Protein 8X65 (pdb70)

Solvent-accessible surface area: 8984 Å² total; per-residue (Å²): 138,105,86,62,18,90,72,56,77,78,19,102,37,42,77,46,15,10,10,3,106,16,84,62,28,52,69,16,36,0,15,0,24,127,31,6,85,0,27,8,122,4,58,118,1,16,42,0,21,2,0,0,2,32,111,91,10,15,158,76,56,0,28,7,63,37,76,21,80,37,97,15,30,0,14,0,2,0,12,0,11,0,20,124,67,10,2,16,0,15,0,0,0,4,27,12,109,101,67,1,12,50,47,109,35,126,55,9,46,15,101,2,33,62,6,131,0,18,0,10,75,13,91,106,93,108,5,99,23,63,76,35,114,92,65,8,98,17,9,12,0,0,36,68,123,106,41,60,21,23,52,0,36,0,4,63,0,13,75,14,0,50,86,74,48,1,82,46,18,95,46,56,24,0,0,0,2,0,16,0,94,135,8,41,18,39,4,41,0,48,3,43,64,13,58,103,73,99,170,147,166,194

Nearest PDB structures (foldseek):
  8x65-assembly1_A  TM=1.005E+00  e=7.230E-41  uncultured bacterium
  8x66-assembly1_C  TM=1.002E+00  e=2.992E-36  uncultured bacterium
  8y00-assembly1_A  TM=9.837E-01  e=9.905E-28  Aspergillus terreus NIH2624
  8b8e-assembly5_E  TM=9.892E-01  e=3.397E-27  Blastobotrys mokoenaii
  5hxv-assembly11_K  TM=9.835E-01  e=9.989E-27  Talaromyces pinophilus CF-2612

Sequence (202 aa):
AQQCITSSQTGNHGGYFYSFWTDGGGSVSFCLQNGGRYTSQWSNVGNWVGGKGWQTGGRRVVSYSGTFNTSGNSYLALYGWTTNPLVEYYIVDSWGTWRPPGGEGYMGTVFSDGGWYDVYRTQRVNAPSIEGIRTFYQYWSVRQQKRVGGTITTGNHFDAWASYGMNLGTHNYMVMATEGFQSSGSSDITVSDGGSSSLEHH

InterPro domains:
  IPR001137 Glycoside hydrolase family 11 [PR00911] (108-117)
  IPR001137 Glycoside hydrolase family 11 [PR00911] (118-128)
  IPR001137 Glycoside hydrolase family 11 [PR00911] (146-152)
  IPR001137 Glycoside hydrolase family 11 [PR00911] (166-171)
  IPR001137 Glycoside hydrolase family 11 [PR00911] (171-180)
  IPR001137 Glycoside hydrolase family 11 [PR00911] (194-202)
  IPR001137 Glycoside hydrolase family 11 [PTHR46828] (19-225)
  IPR013319 Glycoside hydrolase family 11/12 [G3DSA:2.60.120.180] (32-230)
  IPR013320 Concanavalin A-like lectin/glucanase domain superfamily [SSF49899] (38-225)
  IPR018208 Glycoside hydrolase family 11, active site 1 [PS00776] (118-128)
  IPR031768 Carbohydrate binding module, xylan-binding domain [PF16841] (244-320)
  IPR033123 Glycosyl hydrolase 11 domain [PF00457] (46-223)
  IPR033123 Glycosyl hydrolase 11 domain [PS51761] (37-225)

Organism: NCBI:txid77133

Secondary structure (DSSP, 8-state):
--EEE-S-EEEEETTEEEEEEE-SSSEEEEEE-STTEEEEEEES-SEEEEEEEESS--S-EEEEEEEEEESSSEEEEEEEEEETTTEEEEEEEEESSS-TTTTTTEEEEEEETTEEEEEEEEEEEEEEETTEEEEEEEEEEEESS--SSEEEEHHHHHHHHHHTT----EEEEEEEEEEEES--EEEEEEEEESTTSPPP--

Radius of gyration: 15.77 Å; Cα contacts (8 Å, |Δi|>4): 571; chains: 1; bounding box: 35×46×41 Å

B-factor: mean 7.14, std 6.07, range [1.95, 39.77]

Foldseek 3Di:
DKDKDFAWDWDAALNWTKTKHAPPAFGKIWIGDHHQKIKMWTDLGAKMKMGTHHQFDDFFWKWKAWDWDWQDFKWWWWWFFFVPPTETETETQATHPAFPPNPAAWQAWFDDQHFIWTKGKDWDALDQDPVGRHIYIYIYTTTPDHDGTGIDRPVRVQVVCVVRVNHGHGTGTIGGMMMDHSITIMIMMGMDGCPVDDDDDD

Structure (mmCIF, N/CA/C/O backbone):
data_8X65
#
_entry.id   8X65
#
_cell.length_a   34.466
_cell.length_b   68.547
_cell.length_c   74.400
_cell.angle_alpha   90.000
_cell.angle_beta   90.000
_cell.angle_gamma   90.000
#
_symmetry.space_group_name_H-M   'P 21 21 21'
#
loop_
_entity.id
_entity.type
_entity.pdbx_description
1 polymer Endo-1,4-beta-xylanase
2 water water
#
loop_
_atom_site.group_PDB
_atom_site.id
_atom_site.type_symbol
_atom_site.label_atom_id
_atom_site.label_alt_id
_atom_site.label_comp_id
_atom_site.label_asym_id
_atom_site.label_entity_id
_atom_site.label_seq_id
_atom_site.pdbx_PDB_ins_code
_atom_site.Cartn_x
_atom_site.Cartn_y
_atom_site.Cartn_z
_atom_site.occupancy
_atom_site.B_iso_or_equiv
_atom_site.auth_seq_id
_atom_site.auth_comp_id
_atom_site.auth_asym_id
_atom_site.auth_atom_id
_atom_site.pdbx_PDB_model_num
ATOM 1 N N . ALA A 1 2 ? 12.915 -9.129 -3.582 1.00 25.39 2 ALA A N 1
ATOM 2 C CA . ALA A 1 2 ? 11.508 -8.754 -3.928 1.00 24.57 2 ALA A CA 1
ATOM 3 C C . ALA A 1 2 ? 10.555 -9.293 -2.842 1.00 21.88 2 ALA A C 1
ATOM 4 O O . ALA A 1 2 ? 10.983 -9.826 -1.779 1.00 19.99 2 ALA A O 1
ATOM 6 N N . GLN A 1 3 ? 9.255 -9.113 -3.098 1.00 21.16 3 GLN A N 1
ATOM 7 C CA . GLN A 1 3 ? 8.243 -9.438 -2.124 1.00 17.70 3 GLN A CA 1
ATOM 8 C C . GLN A 1 3 ? 8.142 -10.961 -1.975 1.00 15.36 3 GLN A C 1
ATOM 9 O O . GLN A 1 3 ? 8.561 -11.738 -2.856 1.00 14.23 3 GLN A O 1
ATOM 15 N N . GLN A 1 4 ? 7.589 -11.378 -0.838 1.00 11.63 4 GLN A N 1
ATOM 16 C CA . GLN A 1 4 ? 7.169 -12.740 -0.638 1.00 10.53 4 GLN A CA 1
ATOM 17 C C . GLN A 1 4 ? 5.701 -12.694 -0.212 1.00 9.83 4 GLN A C 1
ATOM 18 O O . GLN A 1 4 ? 5.427 -12.217 0.882 1.00 8.13 4 GLN A O 1
ATOM 24 N N . CYS A 1 5 ? 4.800 -13.226 -1.059 1.00 8.47 5 CYS A N 1
ATOM 25 C CA . CYS A 1 5 ? 3.354 -13.141 -0.815 1.00 8.58 5 CYS A CA 1
ATOM 26 C C . CYS A 1 5 ? 2.839 -14.492 -0.329 1.00 8.14 5 CYS A C 1
ATOM 27 O O . CYS A 1 5 ? 2.946 -15.498 -1.064 1.00 7.81 5 CYS A O 1
ATOM 30 N N . ILE A 1 6 ? 2.274 -14.503 0.883 1.00 7.61 6 ILE A N 1
ATOM 31 C CA . ILE A 1 6 ? 1.743 -15.728 1.457 1.00 8.05 6 ILE A CA 1
ATOM 32 C C . ILE A 1 6 ? 0.222 -15.627 1.636 1.00 7.75 6 ILE A C 1
ATOM 33 O O . ILE A 1 6 ? -0.367 -14.534 1.718 1.00 6.48 6 ILE A O 1
ATOM 38 N N . THR A 1 7 ? -0.411 -16.802 1.664 1.00 7.92 7 THR A N 1
ATOM 39 C CA . THR A 1 7 ? -1.862 -16.892 1.820 1.00 8.16 7 THR A CA 1
ATOM 40 C C . THR A 1 7 ? -2.270 -17.891 2.904 1.00 8.07 7 THR A C 1
ATOM 41 O O . THR A 1 7 ? -3.446 -18.039 3.160 1.00 8.40 7 THR A O 1
ATOM 45 N N . SER A 1 8 ? -1.297 -18.534 3.546 1.00 8.61 8 SER A N 1
ATOM 46 C CA . SER A 1 8 ? -1.572 -19.493 4.584 1.00 8.31 8 SER A CA 1
ATOM 47 C C . SER A 1 8 ? -0.877 -19.074 5.883 1.00 7.29 8 SER A C 1
ATOM 48 O O . SER A 1 8 ? 0.240 -18.521 5.881 1.00 6.89 8 SER A O 1
ATOM 51 N N . SER A 1 9 ? -1.571 -19.347 6.989 1.00 6.53 9 SER A N 1
ATOM 52 C CA . SER A 1 9 ? -1.128 -18.921 8.324 1.00 6.01 9 SER A CA 1
ATOM 53 C C . SER A 1 9 ? 0.298 -19.402 8.596 1.00 6.13 9 SER A C 1
ATOM 54 O O . SER A 1 9 ? 0.601 -20.584 8.370 1.00 5.79 9 SER A O 1
ATOM 57 N N . GLN A 1 10 ? 1.161 -18.513 9.087 1.00 6.05 10 GLN A N 1
ATOM 58 C CA . GLN A 1 10 ? 2.484 -18.881 9.552 1.00 6.56 10 GLN A CA 1
ATOM 59 C C . GLN A 1 10 ? 3.125 -17.686 10.261 1.00 5.74 10 GLN A C 1
ATOM 60 O O . GLN A 1 10 ? 2.650 -16.571 10.129 1.00 4.94 10 GLN A O 1
ATOM 66 N N . THR A 1 11 ? 4.237 -17.950 10.955 1.00 4.95 11 THR A N 1
ATOM 67 C CA . THR A 1 11 ? 5.103 -16.926 11.509 1.00 4.75 11 THR A CA 1
ATOM 68 C C . THR A 1 11 ? 6.466 -17.031 10.824 1.00 4.81 11 THR A C 1
ATOM 69 O O . THR A 1 11 ? 6.785 -18.027 10.148 1.00 4.82 11 THR A O 1
ATOM 73 N N . GLY A 1 12 ? 7.275 -16.002 11.018 1.00 4.60 12 GLY A N 1
ATOM 74 C CA . GLY A 1 12 ? 8.635 -16.070 10.526 1.00 4.82 12 GLY A CA 1
ATOM 75 C C . GLY A 1 12 ? 9.390 -14.812 10.845 1.00 4.92 12 GLY A C 1
ATOM 76 O O . GLY A 1 12 ? 8.957 -13.987 11.623 1.00 4.56 12 GLY A O 1
ATOM 77 N N . ASN A 1 13 ? 10.552 -14.685 10.207 1.00 5.13 13 ASN A N 1
ATOM 78 C CA . ASN A 1 13 ? 11.323 -13.487 10.261 1.00 5.15 13 ASN A CA 1
ATOM 79 C C . ASN A 1 13 ? 11.668 -13.084 8.829 1.00 4.77 13 ASN A C 1
ATOM 80 O O . ASN A 1 13 ? 12.124 -13.907 8.047 1.00 4.62 13 ASN A O 1
ATOM 85 N N . HIS A 1 14 ? 11.414 -11.818 8.501 1.00 4.58 14 HIS A N 1
ATOM 86 C CA . HIS A 1 14 ? 11.594 -11.314 7.163 1.00 4.49 14 HIS A CA 1
ATOM 87 C C . HIS A 1 14 ? 11.986 -9.848 7.243 1.00 4.50 14 HIS A C 1
ATOM 88 O O . HIS A 1 14 ? 11.386 -9.075 7.980 1.00 4.46 14 HIS A O 1
ATOM 95 N N . GLY A 1 15 ? 13.041 -9.491 6.514 1.00 4.60 15 GLY A N 1
ATOM 96 C CA . GLY A 1 15 ? 13.556 -8.113 6.538 1.00 4.64 15 GLY A CA 1
ATOM 97 C C . GLY A 1 15 ? 14.120 -7.727 7.892 1.00 4.89 15 GLY A C 1
ATOM 98 O O . GLY A 1 15 ? 14.323 -6.532 8.192 1.00 5.36 15 GLY A O 1
ATOM 99 N N . GLY A 1 16 ? 14.415 -8.728 8.733 1.00 4.76 16 GLY A N 1
ATOM 100 C CA . GLY A 1 16 ? 14.917 -8.501 10.056 1.00 4.94 16 GLY A CA 1
ATOM 101 C C . GLY A 1 16 ? 13.852 -8.442 11.131 1.00 5.04 16 GLY A C 1
ATOM 102 O O . GLY A 1 16 ? 14.203 -8.387 12.307 1.00 5.04 16 GLY A O 1
ATOM 103 N N . TYR A 1 17 ? 12.563 -8.485 10.741 1.00 5.00 17 TYR A N 1
ATOM 104 C CA . TYR A 1 17 ? 11.455 -8.392 11.681 1.00 5.29 17 TYR A CA 1
ATOM 105 C C . TYR A 1 17 ? 10.703 -9.719 11.778 1.00 4.71 17 TYR A C 1
ATOM 106 O O . TYR A 1 17 ? 10.424 -10.324 10.764 1.00 4.76 17 TYR A O 1
ATOM 115 N N . PHE A 1 18 ? 10.254 -10.048 12.984 1.00 4.30 18 PHE A N 1
ATOM 116 C CA . PHE A 1 18 ? 9.264 -11.091 13.210 1.00 4.03 18 PHE A CA 1
ATOM 117 C C . PHE A 1 18 ? 7.976 -10.729 12.471 1.00 3.98 18 PHE A C 1
ATOM 118 O O . PHE A 1 18 ? 7.620 -9.517 12.376 1.00 3.82 18 PHE A O 1
ATOM 126 N N . TYR A 1 19 ? 7.290 -11.745 11.935 1.00 3.81 19 TYR A N 1
ATOM 127 C CA . TYR A 1 19 ? 5.906 -11.556 11.505 1.00 3.80 19 TYR A CA 1
ATOM 128 C C . TYR A 1 19 ? 5.025 -12.729 11.929 1.00 3.71 19 TYR A C 1
ATOM 129 O O . TYR A 1 19 ? 5.481 -13.846 12.137 1.00 3.57 19 TYR A O 1
ATOM 138 N N . SER A 1 20 ? 3.734 -12.419 12.079 1.00 3.76 20 SER A N 1
ATOM 139 C CA . SER A 1 20 ? 2.693 -13.415 12.262 1.00 3.79 20 SER A CA 1
ATOM 140 C C . SER A 1 20 ? 1.558 -13.104 11.290 1.00 3.76 20 SER A C 1
ATOM 141 O O . SER A 1 20 ? 1.194 -11.934 11.120 1.00 3.66 20 SER A O 1
ATOM 144 N N . PHE A 1 21 ? 1.027 -14.152 10.648 1.00 3.65 21 PHE A N 1
ATOM 145 C CA . PHE A 1 21 ? -0.088 -14.033 9.746 1.00 3.57 21 PHE A CA 1
ATOM 146 C C . PHE A 1 21 ? -1.034 -15.214 9.993 1.00 3.46 21 PHE A C 1
ATOM 147 O O . PHE A 1 21 ? -0.584 -16.374 10.170 1.00 3.32 21 PHE A O 1
ATOM 155 N N . TRP A 1 22 ? -2.326 -14.894 10.080 1.00 3.53 22 TRP A N 1
ATOM 156 C CA . TRP A 1 22 ? -3.330 -15.931 10.226 1.00 3.64 22 TRP A CA 1
ATOM 157 C C . TRP A 1 22 ? -4.553 -15.568 9.383 1.00 3.73 22 TRP A C 1
ATOM 158 O O . TRP A 1 22 ? -4.932 -14.395 9.324 1.00 3.62 22 TRP A O 1
ATOM 169 N N . THR A 1 23 ? -5.171 -16.576 8.745 1.00 4.12 23 THR A N 1
ATOM 170 C CA . THR A 1 23 ? -6.496 -16.399 8.188 1.00 4.44 23 THR A CA 1
ATOM 171 C C . THR A 1 23 ? -7.282 -17.706 8.368 1.00 4.71 23 THR A C 1
ATOM 172 O O . THR A 1 23 ? -6.692 -18.793 8.415 1.00 4.93 23 THR A O 1
ATOM 176 N N . ASP A 1 24 ? -8.612 -17.587 8.373 1.00 5.27 24 ASP A N 1
ATOM 177 C CA . ASP A 1 24 ? -9.503 -18.757 8.531 1.00 5.64 24 ASP A CA 1
ATOM 178 C C . ASP A 1 24 ? -9.744 -19.450 7.183 1.00 6.18 24 ASP A C 1
ATOM 179 O O . ASP A 1 24 ? -10.389 -20.513 7.128 1.00 6.94 24 ASP A O 1
ATOM 184 N N . GLY A 1 25 ? -9.279 -18.846 6.094 1.00 6.06 25 GLY A N 1
ATOM 185 C CA . GLY A 1 25 ? -9.416 -19.409 4.759 1.00 6.30 25 GLY A CA 1
ATOM 186 C C . GLY A 1 25 ? -10.710 -19.039 4.051 1.00 6.36 25 GLY A C 1
ATOM 187 O O . GLY A 1 25 ? -10.903 -19.473 2.931 1.00 7.00 25 GLY A O 1
ATOM 188 N N . GLY A 1 26 ? -11.558 -18.181 4.640 1.00 6.24 26 GLY A N 1
ATOM 189 C CA . GLY A 1 26 ? -12.745 -17.655 3.941 1.00 6.19 26 GLY A CA 1
ATOM 190 C C . GLY A 1 26 ? -12.405 -16.474 3.050 1.00 6.07 26 GLY A C 1
ATOM 191 O O . GLY A 1 26 ? -11.612 -15.593 3.420 1.00 6.15 26 GLY A O 1
ATOM 192 N N . GLY A 1 27 ? -12.953 -16.457 1.831 1.00 5.83 27 GLY A N 1
ATOM 193 C CA . GLY A 1 27 ? -12.701 -15.353 0.928 1.00 6.03 27 GLY A CA 1
ATOM 194 C C . GLY A 1 27 ? -11.252 -15.319 0.467 1.00 6.44 27 GLY A C 1
ATOM 195 O O . GLY A 1 27 ? -10.606 -16.313 0.318 1.00 6.55 27 GLY A O 1
ATOM 196 N N . SER A 1 28 ? -10.703 -14.129 0.269 1.00 6.55 28 SER A N 1
ATOM 197 C CA . SER A 1 28 ? -9.329 -14.000 -0.234 1.00 6.83 28 SER A CA 1
ATOM 198 C C . SER A 1 28 ? -8.543 -13.002 0.615 1.00 6.48 28 SER A C 1
ATOM 199 O O . SER A 1 28 ? -9.069 -11.946 0.966 1.00 6.05 28 SER A O 1
ATOM 202 N N . VAL A 1 29 ? -7.270 -13.336 0.833 1.00 6.54 29 VAL A N 1
ATOM 203 C CA . VAL A 1 29 ? -6.307 -12.445 1.469 1.00 6.24 29 VAL A CA 1
ATOM 204 C C . VAL A 1 29 ? -4.896 -12.846 1.042 1.00 6.45 29 VAL A C 1
ATOM 205 O O . VAL A 1 29 ? -4.550 -14.050 0.993 1.00 6.46 29 VAL A O 1
ATOM 209 N N . SER A 1 30 ? -4.098 -11.818 0.752 1.00 6.74 30 SER A N 1
ATOM 210 C CA . SER A 1 30 ? -2.696 -11.930 0.417 1.00 7.35 30 SER A CA 1
ATOM 211 C C . SER A 1 30 ? -1.910 -11.014 1.362 1.00 6.63 30 SER A C 1
ATOM 212 O O . SER A 1 30 ? -2.232 -9.834 1.494 1.00 6.03 30 SER A O 1
ATOM 215 N N . PHE A 1 31 ? -0.875 -11.571 1.997 1.00 5.74 31 PHE A N 1
ATOM 216 C CA . PHE A 1 31 ? 0.014 -10.900 2.942 1.00 5.67 31 PHE A CA 1
ATOM 217 C C . PHE A 1 31 ? 1.424 -10.912 2.343 1.00 5.52 31 PHE A C 1
ATOM 218 O O . PHE A 1 31 ? 2.041 -11.986 2.198 1.00 5.15 31 PHE A O 1
ATOM 226 N N . CYS A 1 32 ? 1.888 -9.742 1.898 1.00 5.72 32 CYS A N 1
ATOM 227 C CA . CYS A 1 32 ? 3.113 -9.653 1.150 1.00 6.16 32 CYS A CA 1
ATOM 228 C C . CYS A 1 32 ? 4.202 -9.015 2.009 1.00 5.70 32 CYS A C 1
ATOM 229 O O . CYS A 1 32 ? 4.143 -7.812 2.364 1.00 5.17 32 CYS A O 1
ATOM 232 N N . LEU A 1 33 ? 5.221 -9.826 2.300 1.00 5.42 33 LEU A N 1
ATOM 233 C CA . LEU A 1 33 ? 6.410 -9.400 3.051 1.00 5.57 33 LEU A CA 1
ATOM 234 C C . LEU A 1 33 ? 7.303 -8.564 2.128 1.00 5.61 33 LEU A C 1
ATOM 235 O O . LEU A 1 33 ? 7.653 -8.998 1.018 1.00 5.51 33 LEU A O 1
ATOM 240 N N . GLN A 1 34 ? 7.652 -7.359 2.583 1.00 5.77 34 GLN A N 1
ATOM 241 C CA . GLN A 1 34 ? 8.462 -6.407 1.825 1.00 6.17 34 GLN A CA 1
ATOM 242 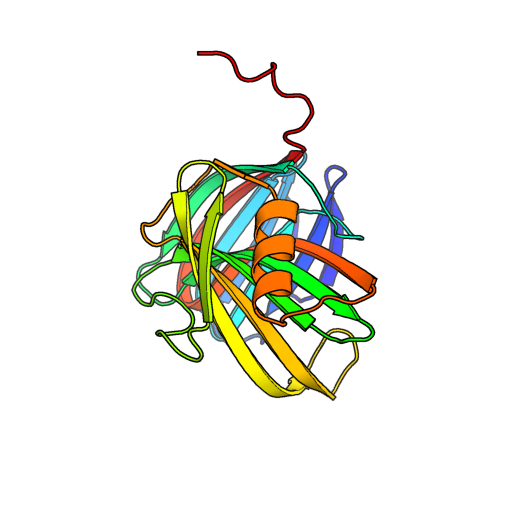C C . GLN A 1 34 ? 9.745 -6.122 2.621 1.00 6.10 34 GLN A C 1
ATOM 243 O O . GLN A 1 34 ? 9.923 -6.599 3.726 1.00 5.49 34 GLN A O 1
ATOM 249 N N . ASN A 1 35 ? 10.646 -5.319 2.048 1.00 6.33 35 ASN A N 1
ATOM 250 C CA . ASN A 1 35 ? 11.931 -5.066 2.691 1.00 6.60 35 ASN A CA 1
ATOM 251 C C . ASN A 1 35 ? 11.746 -4.518 4.107 1.00 5.80 35 ASN A C 1
ATOM 252 O O . ASN A 1 35 ? 10.822 -3.733 4.371 1.00 5.41 35 ASN A O 1
ATOM 257 N N . GLY A 1 36 ? 12.688 -4.853 4.991 1.00 5.20 36 GLY A N 1
ATOM 258 C CA . GLY A 1 36 ? 12.757 -4.239 6.298 1.00 4.93 36 GLY A CA 1
ATOM 259 C C . GLY A 1 36 ? 11.497 -4.514 7.113 1.00 4.49 36 GLY A C 1
ATOM 260 O O . GLY A 1 36 ? 11.062 -5.666 7.246 1.00 4.21 36 GLY A O 1
ATOM 261 N N . GLY A 1 37 ? 10.952 -3.451 7.717 1.00 4.30 37 GLY A N 1
ATOM 262 C CA . GLY A 1 37 ? 9.777 -3.571 8.565 1.00 4.20 37 GLY A CA 1
ATOM 263 C C . GLY A 1 37 ? 8.449 -3.500 7.816 1.00 4.07 37 GLY A C 1
ATOM 264 O O . GLY A 1 37 ? 7.400 -3.365 8.470 1.00 4.09 37 GLY A O 1
ATOM 265 N N . ARG A 1 38 ? 8.453 -3.629 6.482 1.00 4.01 38 ARG A N 1
ATOM 266 C CA . ARG A 1 38 ? 7.267 -3.379 5.673 1.00 3.92 38 ARG A CA 1
ATOM 267 C C . ARG A 1 38 ? 6.544 -4.685 5.311 1.00 3.54 38 ARG A C 1
ATOM 268 O O . ARG A 1 38 ? 7.160 -5.691 5.014 1.00 3.39 38 ARG A O 1
ATOM 276 N N . TYR A 1 39 ? 5.211 -4.617 5.304 1.00 3.29 39 TYR A N 1
ATOM 277 C CA . TYR A 1 39 ? 4.385 -5.610 4.651 1.00 3.24 39 TYR A CA 1
ATOM 278 C C . TYR A 1 39 ? 3.249 -4.855 3.952 1.00 3.29 39 TYR A C 1
ATOM 279 O O . TYR A 1 39 ? 2.897 -3.731 4.347 1.00 3.10 39 TYR A O 1
ATOM 288 N N . THR A 1 40 ? 2.658 -5.494 2.949 1.00 3.40 40 THR A N 1
ATOM 289 C CA . THR A 1 40 ? 1.4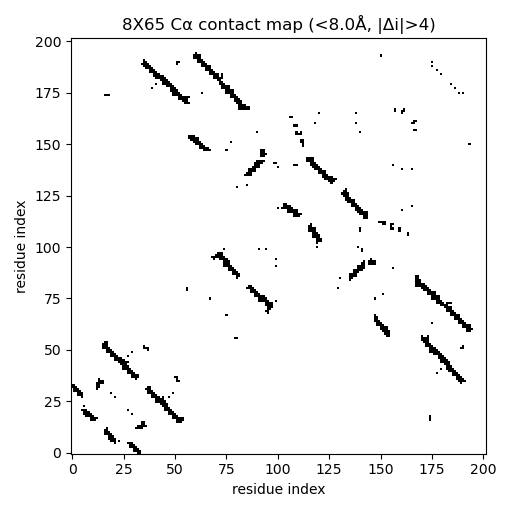20 -5.019 2.342 1.00 3.57 40 THR A CA 1
ATOM 290 C C . THR A 1 40 ? 0.379 -6.139 2.428 1.00 3.69 40 THR A C 1
ATOM 291 O O . THR A 1 40 ? 0.715 -7.317 2.622 1.00 3.60 40 THR A O 1
ATOM 295 N N . SER A 1 41 ? -0.887 -5.769 2.274 1.00 3.76 41 SER A N 1
ATOM 296 C CA . SER A 1 41 ? -1.925 -6.760 2.316 1.00 4.01 41 SER A CA 1
ATOM 297 C C . SER A 1 41 ? -3.086 -6.303 1.438 1.00 4.31 41 SER A C 1
ATOM 298 O O . SER A 1 41 ? -3.284 -5.103 1.177 1.00 3.97 41 SER A O 1
ATOM 301 N N . GLN A 1 42 ? -3.829 -7.303 0.978 1.00 4.80 42 GLN A N 1
ATOM 302 C CA . GLN A 1 42 ? -5.046 -7.098 0.244 1.00 5.63 42 GLN A CA 1
ATOM 303 C C . GLN A 1 42 ? -6.027 -8.164 0.712 1.00 4.85 42 GLN A C 1
ATOM 304 O O . GLN A 1 42 ? -5.650 -9.321 0.839 1.00 4.94 42 GLN A O 1
ATOM 310 N N . TRP A 1 43 ? -7.286 -7.789 0.910 1.00 4.32 43 TRP A N 1
ATOM 311 C CA . TRP A 1 43 ? -8.271 -8.799 1.257 1.00 4.07 43 TRP A CA 1
ATOM 312 C C . TRP A 1 43 ? -9.598 -8.463 0.584 1.00 4.08 43 TRP A C 1
ATOM 313 O O . TRP A 1 43 ? -9.927 -7.308 0.386 1.00 3.97 43 TRP A O 1
ATOM 324 N N . SER A 1 44 ? -10.347 -9.513 0.222 1.00 4.16 44 SER A N 1
ATOM 325 C CA . SER A 1 44 ? -11.575 -9.369 -0.527 1.00 4.46 44 SER A CA 1
ATOM 326 C C . SER A 1 44 ? -12.606 -10.356 0.023 1.00 4.70 44 SER A C 1
ATOM 327 O O . SER A 1 44 ? -12.413 -11.570 -0.073 1.00 4.32 44 SER A O 1
ATOM 330 N N . ASN A 1 45 ? -13.700 -9.830 0.592 1.00 5.35 45 ASN A N 1
ATOM 331 C CA . ASN A 1 45 ? -14.763 -10.698 1.144 1.00 6.26 45 ASN A CA 1
ATOM 332 C C . ASN A 1 45 ? -14.152 -11.740 2.076 1.00 5.36 45 ASN A C 1
ATOM 333 O O . ASN A 1 45 ? -14.581 -12.926 2.075 1.00 5.30 45 ASN A O 1
ATOM 338 N N . VAL A 1 46 ? -13.183 -11.321 2.896 1.00 4.81 46 VAL A N 1
ATOM 339 C CA . VAL A 1 46 ? -12.451 -12.251 3.737 1.00 4.52 46 VAL A CA 1
ATOM 340 C C . VAL A 1 46 ? -13.377 -12.777 4.847 1.00 4.44 46 VAL A C 1
ATOM 341 O O . VAL A 1 46 ? -14.312 -12.106 5.251 1.00 4.52 46 VAL A O 1
ATOM 345 N N . GLY A 1 47 ? -13.142 -14.003 5.307 1.00 4.16 47 GLY A N 1
ATOM 346 C CA . GLY A 1 47 ? -13.764 -14.462 6.530 1.00 4.14 47 GLY A CA 1
ATOM 347 C C . GLY A 1 47 ? -13.160 -13.690 7.685 1.00 4.13 47 GLY A C 1
ATOM 348 O O . GLY A 1 47 ? -13.738 -12.756 8.179 1.00 4.23 47 GLY A O 1
ATOM 349 N N . ASN A 1 48 ? -11.919 -14.019 8.043 1.00 3.86 48 ASN A N 1
ATOM 350 C CA . ASN A 1 48 ? -11.220 -13.302 9.114 1.00 3.67 48 ASN A CA 1
ATOM 351 C C . ASN A 1 48 ? -9.718 -13.514 8.902 1.00 3.24 48 ASN A C 1
ATOM 352 O O . ASN A 1 48 ? -9.292 -14.587 8.521 1.00 3.30 48 ASN A O 1
ATOM 357 N N . TRP A 1 49 ? -8.932 -12.488 9.188 1.00 2.89 49 TRP A N 1
ATOM 358 C CA . TRP A 1 49 ? -7.488 -12.572 9.133 1.00 2.62 49 TRP A CA 1
ATOM 359 C C . TRP A 1 49 ? -6.897 -11.495 10.030 1.00 2.46 49 TRP A C 1
ATOM 360 O O . TRP A 1 49 ? -7.514 -10.463 10.273 1.00 2.36 49 TRP A O 1
ATOM 371 N N . VAL A 1 50 ? -5.674 -11.751 10.487 1.00 2.33 50 VAL A N 1
ATOM 372 C CA . VAL A 1 50 ? -4.905 -10.753 11.217 1.00 2.28 50 VAL A CA 1
ATOM 373 C C . VAL A 1 50 ? -3.431 -11.044 10.931 1.00 2.22 50 VAL A C 1
ATOM 374 O O . VAL A 1 50 ? -3.010 -12.187 10.893 1.00 2.19 50 VAL A O 1
ATOM 378 N N . GLY A 1 51 ? -2.634 -9.997 10.771 1.00 2.15 51 GLY A N 1
ATOM 379 C CA . GLY A 1 51 ? -1.218 -10.242 10.595 1.00 2.14 51 GLY A CA 1
ATOM 380 C C . GLY A 1 51 ? -0.428 -8.948 10.541 1.00 2.14 51 GLY A C 1
ATOM 381 O O . GLY A 1 51 ? -0.960 -7.907 10.193 1.00 2.12 51 GLY A O 1
ATOM 382 N N . GLY A 1 52 ? 0.873 -9.054 10.816 1.00 2.12 52 GLY A N 1
ATOM 383 C CA . GLY A 1 52 ? 1.755 -7.924 10.686 1.00 2.16 52 GLY A CA 1
ATOM 384 C C . GLY A 1 52 ? 3.184 -8.261 11.046 1.00 2.24 52 GLY A C 1
ATOM 385 O O . GLY A 1 52 ? 3.479 -9.380 11.412 1.00 2.24 52 GLY A O 1
ATOM 386 N N . LYS A 1 53 ? 4.052 -7.250 10.946 1.00 2.31 53 LYS A N 1
ATOM 387 C CA . LYS A 1 53 ? 5.446 -7.340 11.364 1.00 2.45 53 LYS A CA 1
ATOM 388 C C . LYS A 1 53 ? 5.617 -6.695 12.739 1.00 2.59 53 LYS A C 1
ATOM 389 O O . LYS A 1 53 ? 4.873 -5.779 13.120 1.00 2.62 53 LYS A O 1
ATOM 395 N N . GLY A 1 54 ? 6.625 -7.170 13.474 1.00 2.81 54 GLY A N 1
ATOM 396 C CA . GLY A 1 54 ? 6.892 -6.667 14.789 1.00 3.06 54 GLY A CA 1
ATOM 397 C C . GLY A 1 54 ? 7.985 -7.454 15.486 1.00 3.42 54 GLY A C 1
ATOM 398 O O . GLY A 1 54 ? 9.060 -7.662 14.936 1.00 3.39 54 GLY A O 1
ATOM 399 N N . TRP A 1 55 ? 7.648 -7.925 16.691 1.00 3.96 55 TRP A N 1
ATOM 400 C CA . TRP A 1 55 ? 8.555 -8.529 17.645 1.00 4.40 55 TRP A CA 1
ATOM 401 C C . TRP A 1 55 ? 8.049 -9.896 18.103 1.00 5.25 55 TRP A C 1
ATOM 402 O O . TRP A 1 55 ? 6.878 -10.068 18.502 1.00 5.30 55 TRP A O 1
ATOM 413 N N . GLN A 1 56 ? 8.971 -10.865 18.104 1.00 6.40 56 GLN A N 1
ATOM 414 C CA . GLN A 1 56 ? 8.686 -12.187 18.600 1.00 7.83 56 GLN A CA 1
ATOM 415 C C . GLN A 1 56 ? 8.374 -12.140 20.100 1.00 7.14 56 GLN A C 1
ATOM 416 O O . GLN A 1 56 ? 7.589 -12.937 20.589 1.00 6.89 56 GLN A O 1
ATOM 422 N N . THR A 1 57 ? 9.041 -11.240 20.815 1.00 6.67 57 THR A N 1
ATOM 423 C CA . THR A 1 57 ? 8.762 -10.979 22.225 1.00 6.62 57 THR A CA 1
ATOM 424 C C . THR A 1 57 ? 8.370 -9.519 22.388 1.00 6.16 57 THR A C 1
ATOM 425 O O . THR A 1 57 ? 9.201 -8.617 22.248 1.00 6.07 57 THR A O 1
ATOM 429 N N . GLY A 1 58 ? 7.108 -9.306 22.738 1.00 5.91 58 GLY A N 1
ATOM 430 C CA . GLY A 1 58 ? 6.597 -7.977 23.006 1.00 5.88 58 GLY A CA 1
ATOM 431 C C . GLY A 1 58 ? 7.092 -7.410 24.332 1.00 5.81 58 GLY A C 1
ATOM 432 O O . GLY A 1 58 ? 7.900 -8.020 25.081 1.00 5.78 58 GLY A O 1
ATOM 433 N N . GLY A 1 59 ? 6.593 -6.217 24.650 1.00 6.06 59 GLY A N 1
ATOM 434 C CA . GLY A 1 59 ? 6.968 -5.548 25.892 1.00 6.04 59 GLY A CA 1
ATOM 435 C C . GLY A 1 59 ? 6.757 -4.062 25.792 1.00 6.09 59 GLY A C 1
ATOM 436 O O . GLY A 1 59 ? 6.090 -3.601 24.881 1.00 5.90 59 GLY A O 1
ATOM 437 N N . ARG A 1 60 ? 7.347 -3.334 26.742 1.00 6.20 60 ARG A N 1
ATOM 438 C CA . ARG A 1 60 ? 7.339 -1.881 26.742 1.00 6.53 60 ARG A CA 1
ATOM 439 C C . ARG A 1 60 ? 8.277 -1.403 25.629 1.00 6.66 60 ARG A C 1
ATOM 440 O O . ARG A 1 60 ? 9.501 -1.692 25.669 1.00 7.57 60 ARG A O 1
ATOM 448 N N . ARG A 1 61 ? 7.718 -0.680 24.657 1.00 6.28 61 ARG A N 1
ATOM 449 C CA . ARG A 1 61 ? 8.446 -0.249 23.477 1.00 6.14 61 ARG A CA 1
ATOM 450 C C . ARG A 1 61 ? 7.789 1.024 22.931 1.00 5.86 61 ARG A C 1
ATOM 451 O O . ARG A 1 61 ? 6.560 1.173 22.990 1.00 5.50 61 ARG A O 1
ATOM 459 N N . VAL A 1 62 ? 8.610 1.908 22.345 1.00 5.72 62 VAL A N 1
ATOM 460 C CA . VAL A 1 62 ? 8.088 2.949 21.477 1.00 5.65 62 VAL A CA 1
ATOM 461 C C . VAL A 1 62 ? 8.013 2.374 20.066 1.00 5.03 62 VAL A C 1
ATOM 462 O O . VAL A 1 62 ? 9.008 2.367 19.333 1.00 5.30 62 VAL A O 1
ATOM 466 N N . VAL A 1 63 ? 6.841 1.840 19.723 1.00 4.38 63 VAL A N 1
ATOM 467 C CA . VAL A 1 63 ? 6.594 1.370 18.383 1.00 4.02 63 VAL A CA 1
ATOM 468 C C . VAL A 1 63 ? 6.369 2.591 17.487 1.00 3.77 63 VAL A C 1
ATOM 469 O O . VAL A 1 63 ? 5.711 3.528 17.856 1.00 3.61 63 VAL A O 1
ATOM 473 N N . SER A 1 64 ? 6.969 2.559 16.300 1.00 3.72 64 SER A N 1
ATOM 474 C CA . SER A 1 64 ? 6.732 3.561 15.280 1.00 3.80 64 SER A CA 1
ATOM 475 C C . SER A 1 64 ? 6.273 2.859 14.000 1.00 3.86 64 SER A C 1
ATOM 476 O O . SER A 1 64 ? 6.822 1.832 13.619 1.00 3.96 64 SER A O 1
ATOM 479 N N . TYR A 1 65 ? 5.221 3.381 13.368 1.00 3.82 65 TYR A N 1
ATOM 480 C CA . TYR A 1 65 ? 4.765 2.810 12.118 1.00 3.73 65 TYR A CA 1
ATOM 481 C C . TYR A 1 65 ? 4.271 3.914 11.179 1.00 3.89 65 TYR A C 1
ATOM 482 O O . TYR A 1 65 ? 3.919 5.025 11.578 1.00 3.89 65 TYR A O 1
ATOM 491 N N . SER A 1 66 ? 4.296 3.602 9.883 1.00 4.10 66 SER A N 1
ATOM 492 C CA . SER A 1 66 ? 3.834 4.507 8.862 1.00 4.32 66 SER A CA 1
ATOM 493 C C . SER A 1 66 ? 3.162 3.687 7.766 1.00 4.25 66 SER A C 1
ATOM 494 O O . SER A 1 66 ? 3.421 2.461 7.633 1.00 4.43 66 SER A O 1
ATOM 497 N N . GLY A 1 67 ? 2.368 4.354 6.935 1.00 3.93 67 GLY A N 1
ATOM 498 C CA . GLY A 1 67 ? 1.845 3.725 5.747 1.00 3.83 67 GLY A CA 1
ATOM 499 C C . GLY A 1 67 ? 0.396 4.077 5.502 1.00 3.67 67 GLY A C 1
ATOM 500 O O . GLY A 1 67 ? -0.050 5.191 5.871 1.00 3.59 67 GLY A O 1
ATOM 501 N N . THR A 1 68 ? -0.341 3.132 4.914 1.00 3.47 68 THR A N 1
ATOM 502 C CA . THR A 1 68 ? -1.719 3.346 4.531 1.00 3.52 68 THR A CA 1
ATOM 503 C C . THR A 1 68 ? -2.566 2.155 4.958 1.00 3.47 68 THR A C 1
ATOM 504 O O . THR A 1 68 ? -2.086 1.051 5.121 1.00 3.43 68 THR A O 1
ATOM 508 N N . PHE A 1 69 ? -3.858 2.426 5.124 1.00 3.51 69 PHE A N 1
ATOM 509 C CA . PHE A 1 69 ? -4.825 1.436 5.572 1.00 3.51 69 PHE A CA 1
ATOM 510 C C . PHE A 1 69 ? -6.181 1.850 5.013 1.00 3.69 69 PHE A C 1
ATOM 511 O O . PHE A 1 69 ? -6.597 2.994 5.196 1.00 3.41 69 PHE A O 1
ATOM 519 N N . ASN A 1 70 ? -6.819 0.924 4.291 1.00 3.93 70 ASN A N 1
ATOM 520 C CA . ASN A 1 70 ? -8.047 1.201 3.558 1.00 4.31 70 ASN A CA 1
ATOM 521 C C . ASN A 1 70 ? -9.033 0.041 3.720 1.00 4.04 70 ASN A C 1
ATOM 522 O O . ASN A 1 70 ? -8.663 -1.098 3.619 1.00 3.69 70 ASN A O 1
ATOM 527 N N . THR A 1 71 ? -10.312 0.381 3.896 1.00 3.89 71 THR A N 1
ATOM 528 C CA . THR A 1 71 ? -11.340 -0.604 3.896 1.00 3.92 71 THR A CA 1
ATOM 529 C C . THR A 1 71 ? -12.677 0.079 3.610 1.00 3.94 71 THR A C 1
ATOM 530 O O . THR A 1 71 ? -12.846 1.269 3.918 1.00 3.97 71 THR A O 1
ATOM 534 N N . SER A 1 72 ? -13.598 -0.684 3.016 1.00 4.09 72 SER A N 1
ATOM 535 C CA . SER A 1 72 ? -15.004 -0.289 2.880 1.00 4.23 72 SER A CA 1
ATOM 536 C C . SER A 1 72 ? -15.902 -0.934 3.935 1.00 4.34 72 SER A C 1
ATOM 537 O O . SER A 1 72 ? -17.125 -0.719 3.915 1.00 4.55 72 SER A O 1
ATOM 540 N N . GLY A 1 73 ? -15.320 -1.675 4.876 1.00 4.20 73 GLY A N 1
A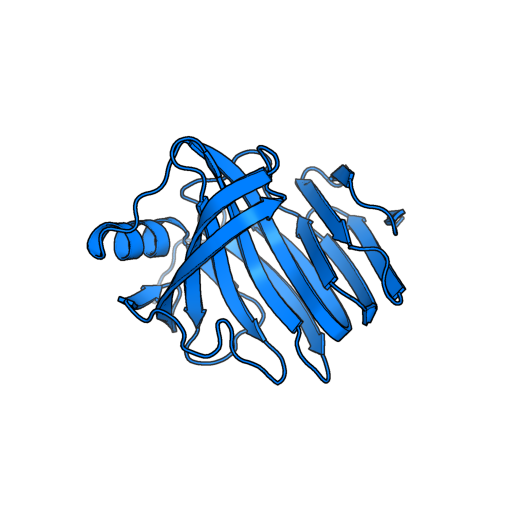TOM 541 C CA . GLY A 1 73 ? -16.101 -2.482 5.802 1.00 4.06 73 GLY A CA 1
ATOM 542 C C . GLY A 1 73 ? -15.401 -2.659 7.135 1.00 3.92 73 GLY A C 1
ATOM 543 O O . GLY A 1 73 ? -14.755 -1.727 7.651 1.00 3.73 73 GLY A O 1
ATOM 544 N N . ASN A 1 74 ? -15.623 -3.824 7.737 1.00 3.84 74 ASN A N 1
ATOM 545 C CA . ASN A 1 74 ? -15.134 -4.112 9.090 1.00 3.89 74 ASN A CA 1
ATOM 546 C C . ASN A 1 74 ? -13.690 -4.623 8.993 1.00 3.62 74 ASN A C 1
ATOM 547 O O . ASN A 1 74 ? -13.422 -5.779 8.729 1.00 3.70 74 ASN A O 1
ATOM 552 N N . SER A 1 75 ? -12.758 -3.702 9.180 1.00 3.44 75 SER A N 1
ATOM 553 C CA . SER A 1 75 ? -11.292 -3.974 9.240 1.00 3.25 75 SER A CA 1
ATOM 554 C C . SER A 1 75 ? -10.695 -3.038 10.290 1.00 3.15 75 SER A C 1
ATOM 555 O O . SER A 1 75 ? -11.260 -1.960 10.528 1.00 3.21 75 SER A O 1
ATOM 558 N N . TYR A 1 76 ? -9.537 -3.387 10.849 1.00 3.02 76 TYR A N 1
ATOM 559 C CA . TYR A 1 76 ? -8.873 -2.434 11.738 1.00 3.07 76 TYR A CA 1
ATOM 560 C C . TYR A 1 76 ? -7.359 -2.612 11.686 1.00 2.90 76 TYR A C 1
ATOM 561 O O . TYR A 1 76 ? -6.843 -3.566 11.137 1.00 2.76 76 TYR A O 1
ATOM 570 N N . LEU A 1 77 ? -6.695 -1.577 12.209 1.00 2.72 77 LEU A N 1
ATOM 571 C CA . LEU A 1 77 ? -5.230 -1.435 12.233 1.00 2.63 77 LEU A CA 1
ATOM 572 C C . LEU A 1 77 ? -4.825 -1.264 13.691 1.00 2.52 77 LEU A C 1
ATOM 573 O O . LEU A 1 77 ? -5.269 -0.315 14.336 1.00 2.52 77 LEU A O 1
ATOM 578 N N . ALA A 1 78 ? -4.021 -2.180 14.212 1.00 2.45 78 ALA A N 1
ATOM 579 C CA . ALA A 1 78 ? -3.794 -2.231 15.651 1.00 2.49 78 ALA A CA 1
ATOM 580 C C . ALA A 1 78 ? -2.442 -2.857 15.929 1.00 2.56 78 ALA A C 1
ATOM 581 O O . ALA A 1 78 ? -2.098 -3.845 15.305 1.00 2.43 78 ALA A O 1
ATOM 583 N N . LEU A 1 79 ? -1.742 -2.338 16.937 1.00 2.68 79 LEU A N 1
ATOM 584 C CA . LEU A 1 79 ? -0.716 -3.149 17.536 1.00 2.85 79 LEU A CA 1
ATOM 585 C C . LEU A 1 79 ? -1.427 -4.314 18.224 1.00 2.84 79 LEU A C 1
ATOM 586 O O . LEU A 1 79 ? -2.416 -4.131 18.949 1.00 3.05 79 LEU A O 1
ATOM 591 N N . TYR A 1 80 ? -0.931 -5.523 18.012 1.00 2.74 80 TYR A N 1
ATOM 592 C CA . TYR A 1 80 ? -1.674 -6.722 18.357 1.00 2.77 80 TYR A CA 1
ATOM 593 C C . TYR A 1 80 ? -0.689 -7.722 18.959 1.00 2.83 80 TYR A C 1
ATOM 594 O O . TYR A 1 80 ? 0.376 -7.934 18.389 1.00 2.92 80 TYR A O 1
ATOM 603 N N . GLY A 1 81 ? -1.004 -8.291 20.119 1.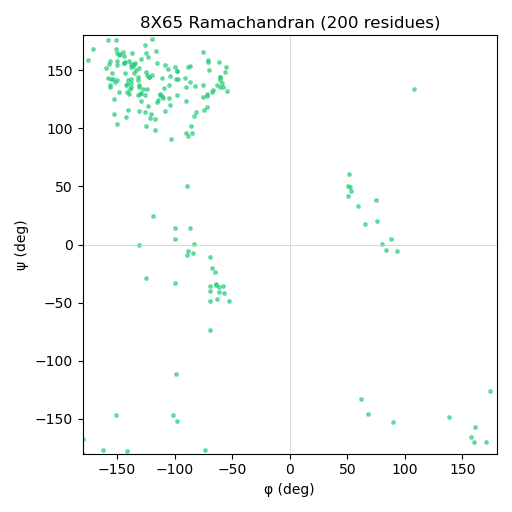00 2.87 81 GLY A N 1
ATOM 604 C CA . GLY A 1 81 ? -0.066 -9.218 20.741 1.00 2.95 81 GLY A CA 1
ATOM 605 C C . GLY A 1 81 ? -0.713 -10.092 21.788 1.00 3.03 81 GLY A C 1
ATOM 606 O O . GLY A 1 81 ? -1.931 -10.050 22.019 1.00 2.99 81 GLY A O 1
ATOM 607 N N . TRP A 1 82 ? 0.124 -10.909 22.435 1.00 3.26 82 TRP A N 1
ATOM 608 C CA . TRP A 1 82 ? -0.317 -11.856 23.404 1.00 3.46 82 TRP A CA 1
ATOM 609 C C . TRP A 1 82 ? 0.628 -11.875 24.607 1.00 3.71 82 TRP A C 1
ATOM 610 O O . TRP A 1 82 ? 1.842 -11.617 24.457 1.00 3.78 82 TRP A O 1
ATOM 621 N N . THR A 1 83 ? 0.062 -12.259 25.763 1.00 3.91 83 THR A N 1
ATOM 622 C CA . THR A 1 83 ? 0.835 -12.752 26.926 1.00 4.16 83 THR A CA 1
ATOM 623 C C . THR A 1 83 ? 0.317 -14.120 27.352 1.00 4.57 83 THR A C 1
ATOM 624 O O . THR A 1 83 ? -0.756 -14.536 26.944 1.00 4.45 83 THR A O 1
ATOM 628 N N . THR A 1 84 ? 1.128 -14.792 28.170 1.00 5.19 84 THR A N 1
ATOM 629 C CA . THR A 1 84 ? 0.757 -16.052 28.774 1.00 5.92 84 THR A CA 1
ATOM 630 C C . THR A 1 84 ? 0.889 -15.959 30.298 1.00 6.69 84 THR A C 1
ATOM 631 O O . THR A 1 84 ? 1.720 -15.195 30.795 1.00 6.55 84 THR A O 1
ATOM 635 N N . ASN A 1 85 ? 0.040 -16.705 31.019 1.00 8.06 85 ASN A N 1
ATOM 636 C CA . ASN A 1 85 ? 0.097 -16.754 32.497 1.00 10.07 85 ASN A CA 1
ATOM 637 C C . ASN A 1 85 ? 0.087 -15.368 33.133 1.00 8.69 85 ASN A C 1
ATOM 638 O O . ASN A 1 85 ? 1.012 -15.024 33.865 1.00 8.66 85 ASN A O 1
ATOM 643 N N . PRO A 1 86 ? -0.974 -14.582 32.912 1.00 7.06 86 PRO A N 1
ATOM 644 C CA . PRO A 1 86 ? -2.209 -15.003 32.275 1.00 6.31 86 PRO A CA 1
ATOM 645 C C . PRO A 1 86 ? -2.182 -14.852 30.747 1.00 5.85 86 PRO A C 1
ATOM 646 O O . PRO A 1 86 ? -1.400 -14.056 30.212 1.00 5.58 86 PRO A O 1
ATOM 650 N N . LEU A 1 87 ? -2.983 -15.695 30.092 1.00 5.31 87 LEU A N 1
ATOM 651 C CA . LEU A 1 87 ? -3.203 -15.684 28.647 1.00 4.75 87 LEU A CA 1
ATOM 652 C C . LEU A 1 87 ? -4.094 -14.494 28.332 1.00 4.37 87 LEU A C 1
ATOM 653 O O . LEU A 1 87 ? -5.228 -14.457 28.790 1.00 4.63 87 LEU A O 1
ATOM 658 N N . VAL A 1 88 ? -3.549 -13.545 27.569 1.00 3.87 88 VAL A N 1
ATOM 659 C CA . VAL A 1 88 ? -4.239 -12.316 27.183 1.00 3.64 88 VAL A CA 1
ATOM 660 C C . VAL A 1 88 ? -3.929 -12.046 25.706 1.00 3.41 88 VAL A C 1
ATOM 661 O O . VAL A 1 88 ? -2.773 -12.193 25.238 1.00 3.20 88 VAL A O 1
ATOM 665 N N . GLU A 1 89 ? -4.970 -11.688 24.971 1.00 3.16 89 GLU A N 1
ATOM 666 C CA . GLU A 1 89 ? -4.876 -11.175 23.618 1.00 3.02 89 GLU A CA 1
ATOM 667 C C . GLU A 1 89 ? -5.136 -9.679 23.713 1.00 2.88 89 GLU A C 1
ATOM 668 O O . GLU A 1 89 ? -6.147 -9.298 24.321 1.00 2.86 89 GLU A O 1
ATOM 674 N N . TYR A 1 90 ? -4.237 -8.852 23.193 1.00 2.66 90 TYR A N 1
ATOM 675 C CA . TYR A 1 90 ? -4.450 -7.424 23.315 1.00 2.59 90 TYR A CA 1
ATOM 676 C C . TYR A 1 90 ? -4.311 -6.692 21.975 1.00 2.46 90 TYR A C 1
ATOM 677 O O . TYR A 1 90 ? -3.681 -7.170 21.000 1.00 2.50 90 TYR A O 1
ATOM 686 N N . TYR A 1 91 ? -4.907 -5.487 21.971 1.00 2.38 91 TYR A N 1
ATOM 687 C CA . TYR A 1 91 ? -5.033 -4.632 20.811 1.00 2.31 91 TYR A CA 1
ATOM 688 C C . TYR A 1 91 ? -4.843 -3.180 21.221 1.00 2.22 91 TYR A C 1
ATOM 689 O O . TYR A 1 91 ? -5.483 -2.741 22.177 1.00 2.11 91 TYR A O 1
ATOM 698 N N . ILE A 1 92 ? -3.997 -2.455 20.483 1.00 2.08 92 ILE A N 1
ATOM 699 C CA . ILE A 1 92 ? -3.986 -0.989 20.558 1.00 2.05 92 ILE A CA 1
ATOM 700 C C . ILE A 1 92 ? -4.370 -0.498 19.170 1.00 2.08 92 ILE A C 1
ATOM 701 O O . ILE A 1 92 ? -3.554 -0.524 18.222 1.00 2.12 92 ILE A O 1
ATOM 706 N N . VAL A 1 93 ? -5.657 -0.149 19.031 1.00 2.11 93 VAL A N 1
ATOM 707 C CA . VAL A 1 93 ? -6.268 0.123 17.744 1.00 2.13 93 VAL A CA 1
ATOM 708 C C . VAL A 1 93 ? -6.123 1.604 17.404 1.00 2.23 93 VAL A C 1
ATOM 709 O O . VAL A 1 93 ? -6.618 2.440 18.142 1.00 2.23 93 VAL A O 1
ATOM 713 N N . ASP A 1 94 ? -5.517 1.902 16.250 1.00 2.29 94 ASP A N 1
ATOM 714 C CA . ASP A 1 94 ? -5.377 3.301 15.799 1.00 2.41 94 ASP A CA 1
ATOM 715 C C . ASP A 1 94 ? -6.433 3.693 14.752 1.00 2.51 94 ASP A C 1
ATOM 716 O O . ASP A 1 94 ? -6.870 4.864 14.696 1.00 2.47 94 ASP A O 1
ATOM 721 N N . SER A 1 95 ? -6.852 2.753 13.897 1.00 2.61 95 SER A N 1
ATOM 722 C CA . SER A 1 95 ? -7.834 3.028 12.872 1.00 2.72 95 SER A CA 1
ATOM 723 C C . SER A 1 95 ? -8.700 1.795 12.607 1.00 2.82 95 SER A C 1
ATOM 724 O O . SER A 1 95 ? -8.399 0.677 13.008 1.00 2.72 95 SER A O 1
ATOM 727 N N . TRP A 1 96 ? -9.824 2.051 11.932 1.00 3.01 96 TRP A N 1
ATOM 728 C CA . TRP A 1 96 ? -10.845 1.033 11.656 1.00 3.19 96 TRP A CA 1
ATOM 729 C C . TRP A 1 96 ? -11.646 1.520 10.445 1.00 3.48 96 TRP A C 1
ATOM 730 O O . TRP A 1 96 ? -11.407 2.608 9.941 1.00 3.49 96 TRP A O 1
ATOM 741 N N . GLY A 1 97 ? -12.575 0.683 9.987 1.00 3.84 97 GLY A N 1
ATOM 742 C CA . GLY A 1 97 ? -13.422 1.009 8.880 1.00 4.23 97 GLY A CA 1
ATOM 743 C C . GLY A 1 97 ? -14.774 1.503 9.361 1.00 4.63 97 GLY A C 1
ATOM 744 O O . GLY A 1 97 ? -14.875 2.594 9.898 1.00 5.06 97 GLY A O 1
ATOM 745 N N . THR A 1 98 ? -15.811 0.702 9.121 1.00 5.00 98 THR A N 1
ATOM 746 C CA . THR A 1 98 ? -17.187 1.070 9.417 1.00 5.49 98 THR A CA 1
ATOM 747 C C . THR A 1 98 ? -17.604 0.680 10.847 1.00 5.85 98 THR A C 1
ATOM 748 O O . THR A 1 98 ? -18.700 1.034 11.280 1.00 6.15 98 THR A O 1
ATOM 752 N N . TRP A 1 99 ? -16.757 -0.081 11.546 1.00 5.83 99 TRP A N 1
ATOM 753 C CA . TRP A 1 99 ? -17.066 -0.618 12.888 1.00 5.85 99 TRP A CA 1
ATOM 754 C C . TRP A 1 99 ? -15.899 -0.340 13.831 1.00 5.75 99 TRP A C 1
ATOM 755 O O . TRP A 1 99 ? -14.819 -0.908 13.673 1.00 6.00 99 TRP A O 1
ATOM 766 N N . ARG A 1 100 ? -16.143 0.482 14.851 1.00 5.09 100 ARG A N 1
ATOM 767 C CA . ARG A 1 100 ? -15.120 0.791 15.821 1.00 4.83 100 ARG A CA 1
ATOM 768 C C . ARG A 1 100 ? -15.060 -0.339 16.842 1.00 4.50 100 ARG A C 1
ATOM 769 O O . ARG A 1 100 ? -16.030 -0.560 17.566 1.00 4.51 100 ARG A O 1
ATOM 777 N N . PRO A 1 101 ? -13.955 -1.112 16.918 1.00 4.25 101 PRO A N 1
ATOM 778 C CA . PRO A 1 101 ? -13.892 -2.259 17.826 1.00 4.31 101 PRO A CA 1
ATOM 779 C C . PRO A 1 101 ? -13.806 -1.777 19.266 1.00 4.20 101 PRO A C 1
ATOM 780 O O . PRO A 1 101 ? -13.424 -0.633 19.470 1.00 4.15 101 PRO A O 1
ATOM 784 N N . PRO A 1 102 ? -14.201 -2.597 20.258 1.00 4.27 102 PRO A N 1
ATOM 785 C CA . PRO A 1 102 ? -15.008 -3.797 20.121 1.00 4.43 102 PRO A CA 1
ATOM 786 C C . PRO A 1 102 ? -16.525 -3.523 20.210 1.00 4.80 102 PRO A C 1
ATOM 787 O O . PRO A 1 102 ? -17.240 -4.190 20.947 1.00 4.58 102 PRO A O 1
ATOM 791 N N . GLY A 1 103 ? -16.993 -2.545 19.433 1.00 5.02 103 GLY A N 1
ATOM 792 C CA . GLY A 1 103 ? -18.404 -2.105 19.432 1.00 5.53 103 GLY A CA 1
ATOM 793 C C . GLY A 1 103 ? -18.859 -1.608 20.797 1.00 5.81 103 GLY A C 1
ATOM 794 O O . GLY A 1 103 ? -20.033 -1.823 21.199 1.00 5.95 103 GLY A O 1
ATOM 795 N N . GLY A 1 104 ? -17.931 -0.997 21.552 1.00 5.90 104 GLY A N 1
ATOM 796 C CA . GLY A 1 104 ? -18.276 -0.400 22.835 1.00 6.25 104 GLY A CA 1
ATOM 797 C C . GLY A 1 104 ? -18.389 -1.379 23.991 1.00 6.53 104 GLY A C 1
ATOM 798 O O . GLY A 1 104 ? -18.612 -0.916 25.118 1.00 6.57 104 GLY A O 1
ATOM 799 N N . GLU A 1 105 ? -18.162 -2.677 23.743 1.00 6.60 105 GLU A N 1
ATOM 800 C CA . GLU A 1 105 ? -18.370 -3.752 24.711 1.00 7.39 105 GLU A CA 1
ATOM 801 C C . GLU A 1 105 ? -17.286 -3.692 25.801 1.00 6.33 105 GLU A C 1
ATOM 802 O O . GLU A 1 105 ? -16.101 -3.678 25.487 1.00 5.64 105 GLU A O 1
ATOM 808 N N . GLY A 1 106 ? -17.691 -3.716 27.078 1.00 5.38 106 GLY A N 1
ATOM 809 C CA . GLY A 1 106 ? -16.743 -3.929 28.190 1.00 5.05 106 GLY A CA 1
ATOM 810 C C . GLY A 1 106 ? -15.880 -2.710 28.489 1.00 4.87 106 GLY A C 1
ATOM 811 O O . GLY A 1 106 ? -14.694 -2.823 28.810 1.00 4.23 106 GLY A O 1
ATOM 812 N N . TYR A 1 107 ? -16.482 -1.525 28.392 1.00 4.88 107 TYR A N 1
ATOM 813 C CA . TYR A 1 107 ? -15.757 -0.277 28.639 1.00 5.19 107 TYR A CA 1
ATOM 814 C C . TYR A 1 107 ? -15.207 -0.213 30.069 1.00 5.18 107 TYR A C 1
ATOM 815 O O . TYR A 1 107 ? -15.903 -0.524 31.036 1.00 4.90 107 TYR A O 1
ATOM 824 N N . MET A 1 108 ? -13.949 0.226 30.184 1.00 5.40 108 MET A N 1
ATOM 825 C CA . MET A 1 108 ? -13.205 0.227 31.452 1.00 5.46 108 MET A CA 1
ATOM 826 C C . MET A 1 108 ? -12.666 1.608 31.794 1.00 5.26 108 MET A C 1
ATOM 827 O O . MET A 1 108 ? -12.437 1.874 32.980 1.00 5.56 108 MET A O 1
ATOM 832 N N . GLY A 1 109 ? -12.379 2.437 30.792 1.00 4.70 109 GLY A N 1
ATOM 833 C CA . GLY A 1 109 ? -11.783 3.744 31.071 1.00 4.53 109 GLY A CA 1
ATOM 834 C C . GLY A 1 109 ? -11.115 4.330 29.853 1.00 4.31 109 GLY A C 1
ATOM 835 O O . GLY A 1 109 ? -11.469 3.985 28.736 1.00 3.94 109 GLY A O 1
ATOM 836 N N . THR A 1 110 ? -10.159 5.235 30.102 1.00 3.93 110 THR A N 1
ATOM 837 C CA . THR A 1 110 ? -9.447 5.923 29.064 1.00 3.89 110 THR A CA 1
ATOM 838 C C . THR A 1 110 ? -7.950 5.983 29.387 1.00 3.70 110 THR A C 1
ATOM 839 O O . THR A 1 110 ? -7.522 5.737 30.520 1.00 3.82 110 THR A O 1
ATOM 843 N N . VAL A 1 111 ? -7.175 6.310 28.357 1.00 3.54 111 VAL A N 1
ATOM 844 C CA . VAL A 1 111 ? -5.748 6.550 28.467 1.00 3.39 111 VAL A CA 1
ATOM 845 C C . VAL A 1 111 ? -5.354 7.531 27.358 1.00 3.40 111 VAL A C 1
ATOM 846 O O . VAL A 1 111 ? -5.794 7.392 26.203 1.00 3.25 111 VAL A O 1
ATOM 850 N N . PHE A 1 112 ? -4.467 8.463 27.724 1.00 3.34 112 PHE A N 1
ATOM 851 C CA . PHE A 1 112 ? -3.808 9.328 26.771 1.00 3.44 112 PHE A CA 1
ATOM 852 C C . PHE A 1 112 ? -2.416 8.778 26.441 1.00 3.55 112 PHE A C 1
ATOM 853 O O . PHE A 1 112 ? -1.633 8.500 27.342 1.00 3.53 112 PHE A O 1
ATOM 861 N N . SER A 1 113 ? -2.116 8.646 25.147 1.00 3.53 113 SER A N 1
ATOM 862 C CA . SER A 1 113 ? -0.778 8.246 24.721 1.00 3.69 113 SER A CA 1
ATOM 863 C C . SER A 1 113 ? -0.507 8.737 23.301 1.00 3.99 113 SER A C 1
ATOM 864 O O . SER A 1 113 ? -1.373 8.703 22.423 1.00 3.95 113 SER A O 1
ATOM 867 N N . ASP A 1 114 ? 0.742 9.158 23.066 1.00 4.33 114 ASP A N 1
ATOM 868 C CA . ASP A 1 114 ? 1.202 9.483 21.716 1.00 4.63 114 ASP A CA 1
ATOM 869 C C . ASP A 1 114 ? 0.251 10.494 21.082 1.00 4.75 114 ASP A C 1
ATOM 870 O O . ASP A 1 114 ? -0.158 10.324 19.946 1.00 4.70 114 ASP A O 1
ATOM 875 N N . GLY A 1 115 ? -0.096 11.533 21.845 1.00 4.80 115 GLY A N 1
ATOM 876 C CA . GLY A 1 115 ? -0.818 12.646 21.327 1.00 4.86 115 GLY A CA 1
ATOM 877 C C . GLY A 1 115 ? -2.322 12.473 21.268 1.00 4.72 115 GLY A C 1
ATOM 878 O O . GLY A 1 115 ? -3.027 13.443 20.892 1.00 5.68 115 GLY A O 1
ATOM 879 N N . GLY A 1 116 ? -2.845 11.294 21.606 1.00 4.51 116 GLY A N 1
ATOM 880 C CA . GLY A 1 116 ? -4.265 11.019 21.447 1.00 4.22 116 GLY A CA 1
ATOM 881 C C . GLY A 1 116 ? -4.870 10.281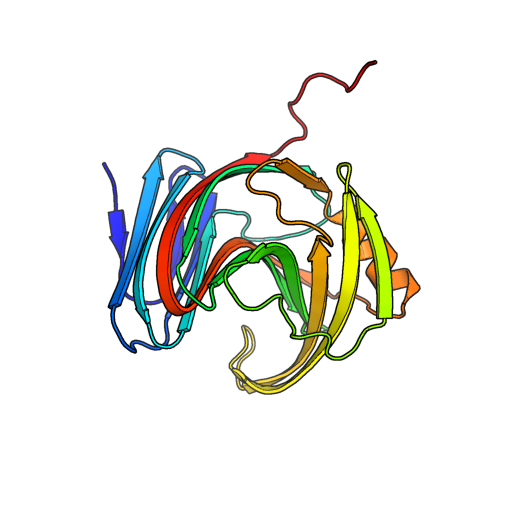 22.624 1.00 3.98 116 GLY A C 1
ATOM 882 O O . GLY A 1 116 ? -4.169 9.598 23.362 1.00 3.78 116 GLY A O 1
ATOM 883 N N . TRP A 1 117 ? -6.188 10.454 22.766 1.00 3.80 117 TRP A N 1
ATOM 884 C CA . TRP A 1 117 ? -7.004 9.723 23.726 1.00 3.60 117 TRP A CA 1
ATOM 885 C C . TRP A 1 117 ? -7.461 8.401 23.125 1.00 3.41 117 TRP A C 1
ATOM 886 O O . TRP A 1 117 ? -7.885 8.365 21.960 1.00 3.43 117 TRP A O 1
ATOM 897 N N . TYR A 1 118 ? -7.427 7.374 23.969 1.00 3.21 118 TYR A N 1
ATOM 898 C CA . TYR A 1 118 ? -7.947 6.039 23.684 1.00 3.04 118 TYR A CA 1
ATOM 899 C C . TYR A 1 118 ? -8.959 5.638 24.743 1.00 3.07 118 TYR A C 1
ATOM 900 O O . TYR A 1 118 ? -8.810 5.954 25.931 1.00 2.96 118 TYR A O 1
ATOM 909 N N . ASP A 1 119 ? -9.978 4.889 24.304 1.00 3.07 119 ASP A N 1
ATOM 910 C CA . ASP A 1 119 ? -10.890 4.208 25.209 1.00 3.10 119 ASP A CA 1
ATOM 911 C C . ASP A 1 119 ? -10.341 2.804 25.484 1.00 3.13 119 ASP A C 1
ATOM 912 O O . ASP A 1 119 ? -9.777 2.151 24.585 1.00 2.96 119 ASP A O 1
ATOM 917 N N . VAL A 1 120 ? -10.516 2.356 26.731 1.00 3.11 120 VAL A N 1
ATOM 918 C CA . VAL A 1 120 ? -10.034 1.050 27.183 1.00 3.16 120 VAL A CA 1
ATOM 919 C C . VAL A 1 120 ? -11.248 0.130 27.406 1.00 3.29 120 VAL A C 1
ATOM 920 O O . VAL A 1 120 ? -12.221 0.533 28.017 1.00 3.23 120 VAL A O 1
ATOM 924 N N . TYR A 1 121 ? -11.143 -1.111 26.913 1.00 3.43 121 TYR A N 1
ATOM 925 C CA . TYR A 1 121 ? -12.181 -2.163 27.038 1.00 3.53 121 TYR A CA 1
ATOM 926 C C . TYR A 1 121 ? -11.538 -3.500 27.431 1.00 3.64 121 TYR A C 1
ATOM 927 O O . TYR A 1 121 ? -10.370 -3.767 27.144 1.00 3.65 121 TYR A O 1
ATOM 936 N N . ARG A 1 122 ? -12.350 -4.353 28.050 1.00 3.82 122 ARG A N 1
ATOM 937 C CA . ARG A 1 122 ? -11.994 -5.720 28.281 1.00 4.14 122 ARG A CA 1
ATOM 938 C C . ARG A 1 122 ? -13.173 -6.576 27.827 1.00 3.98 122 ARG A C 1
ATOM 939 O O . ARG A 1 122 ? -14.311 -6.377 28.260 1.00 3.84 122 ARG A O 1
ATOM 947 N N . THR A 1 123 ? -12.865 -7.566 26.997 1.00 4.00 123 THR A N 1
ATOM 948 C CA . THR A 1 123 ? -13.847 -8.526 26.488 1.00 4.04 123 THR A CA 1
ATOM 949 C C . THR A 1 123 ? -13.312 -9.917 26.829 1.00 4.24 123 THR A C 1
ATOM 950 O O . THR A 1 123 ? -12.200 -10.044 27.319 1.00 4.09 123 THR A O 1
ATOM 954 N N . GLN A 1 124 ? -14.123 -10.960 26.616 1.00 4.66 124 GLN A N 1
ATOM 955 C CA . GLN A 1 124 ? -13.715 -12.294 26.961 1.00 4.91 124 GLN A CA 1
ATOM 956 C C . GLN A 1 124 ? -13.989 -13.235 25.780 1.00 4.91 124 GLN A C 1
ATOM 957 O O . GLN A 1 124 ? -15.025 -13.102 25.086 1.00 5.02 124 GLN A O 1
ATOM 963 N N . ARG A 1 125 ? -13.076 -14.196 25.613 1.00 5.03 125 ARG A N 1
ATOM 964 C CA . ARG A 1 125 ? -13.177 -15.276 24.635 1.00 5.03 125 ARG A CA 1
ATOM 965 C C . ARG A 1 125 ? -13.301 -16.583 25.418 1.00 5.31 125 ARG A C 1
ATOM 966 O O . ARG A 1 125 ? -12.462 -16.866 26.281 1.00 5.13 125 ARG A O 1
ATOM 974 N N . VAL A 1 126 ? -14.363 -17.359 25.141 1.00 5.92 126 VAL A N 1
ATOM 975 C CA . VAL A 1 126 ? -14.608 -18.608 25.891 1.00 6.37 126 VAL A CA 1
ATOM 976 C C . VAL A 1 126 ? -14.391 -19.814 24.973 1.00 6.83 126 VAL A C 1
ATOM 977 O O . VAL A 1 126 ? -14.940 -19.873 23.910 1.00 6.54 126 VAL A O 1
ATOM 981 N N . ASN A 1 127 ? -13.560 -20.761 25.419 1.00 7.71 127 ASN A N 1
ATOM 982 C CA . ASN A 1 127 ? -13.319 -22.001 24.697 1.00 8.76 127 ASN A CA 1
ATOM 983 C C . ASN A 1 127 ? -12.932 -21.688 23.239 1.00 7.78 127 ASN A C 1
ATOM 984 O O . ASN A 1 127 ? -13.481 -22.270 22.321 1.00 7.28 127 ASN A O 1
ATOM 989 N N . ALA A 1 128 ? -11.970 -20.769 23.061 1.00 6.75 128 ALA A N 1
ATOM 990 C CA . ALA A 1 128 ? -11.614 -20.208 21.750 1.00 6.13 128 ALA A CA 1
ATOM 991 C C . ALA A 1 128 ? -10.156 -20.524 21.435 1.00 5.78 128 ALA A C 1
ATOM 992 O O . ALA A 1 128 ? -9.313 -20.570 22.341 1.00 5.24 128 ALA A O 1
ATOM 994 N N . PRO A 1 129 ? -9.807 -20.756 20.146 1.00 5.47 129 PRO A N 1
ATOM 995 C CA . PRO A 1 129 ? -8.411 -20.917 19.750 1.00 5.52 129 PRO A CA 1
ATOM 996 C C . PRO A 1 129 ? -7.534 -19.717 20.111 1.00 5.63 129 PRO A C 1
ATOM 997 O O . PRO A 1 129 ? -7.931 -18.555 19.925 1.00 6.27 129 PRO A O 1
ATOM 1001 N N . SER A 1 130 ? -6.361 -20.036 20.658 1.00 5.50 130 SER A N 1
ATOM 1002 C CA . SER A 1 130 ? -5.392 -19.060 21.123 1.00 5.62 130 SER A CA 1
ATOM 1003 C C . SER A 1 130 ? -3.986 -19.551 20.774 1.00 5.72 130 SER A C 1
ATOM 1004 O O . SER A 1 130 ? -3.787 -20.676 20.287 1.00 5.91 130 SER A O 1
ATOM 1007 N N . ILE A 1 131 ? -2.985 -18.774 21.189 1.00 6.00 131 ILE A N 1
ATOM 1008 C CA . ILE A 1 131 ? -1.579 -19.207 21.014 1.00 6.44 131 ILE A CA 1
ATOM 1009 C C . ILE A 1 131 ? -1.254 -20.389 21.942 1.00 6.89 131 ILE A C 1
ATOM 1010 O O . ILE A 1 131 ? -0.177 -20.954 21.813 1.00 6.90 131 ILE A O 1
ATOM 1015 N N . GLU A 1 132 ? -2.144 -20.715 22.893 1.00 7.20 132 GLU A N 1
ATOM 1016 C CA . GLU A 1 132 ? -1.975 -21.891 23.794 1.00 7.81 132 GLU A CA 1
ATOM 1017 C C . GLU A 1 132 ? -3.133 -22.880 23.610 1.00 7.71 132 GLU A C 1
ATOM 1018 O O . GLU A 1 132 ? -3.420 -23.679 24.517 1.00 8.34 132 GLU A O 1
ATOM 1024 N N . GLY A 1 133 ? -3.783 -22.853 22.440 1.00 6.94 133 GLY A N 1
ATOM 1025 C CA . GLY A 1 133 ? -4.814 -23.806 22.135 1.00 6.68 133 GLY A CA 1
ATOM 1026 C C . GLY A 1 133 ? -6.188 -23.322 22.567 1.00 6.46 133 GLY A C 1
ATOM 1027 O O . GLY A 1 133 ? -6.457 -22.133 22.628 1.00 6.77 133 GLY A O 1
ATOM 1028 N N . ILE A 1 134 ? -7.074 -24.271 22.858 1.00 6.35 134 ILE A N 1
ATOM 1029 C CA . ILE A 1 134 ? -8.465 -23.933 23.124 1.00 6.46 134 ILE A CA 1
ATOM 1030 C C . ILE A 1 134 ? -8.578 -23.501 24.583 1.00 6.29 134 ILE A C 1
ATOM 1031 O O . ILE A 1 134 ? -8.440 -24.342 25.479 1.00 6.29 134 ILE A O 1
ATOM 1036 N N . ARG A 1 135 ? -8.836 -22.210 24.796 1.00 5.80 135 ARG A N 1
ATOM 1037 C CA . ARG A 1 135 ? -8.727 -21.603 26.108 1.00 5.66 135 ARG A CA 1
ATOM 1038 C C . ARG A 1 135 ? -9.797 -20.526 26.319 1.00 5.18 135 ARG A C 1
ATOM 1039 O O . ARG A 1 135 ? -10.445 -20.068 25.371 1.00 4.97 135 ARG A O 1
ATOM 1047 N N . THR A 1 136 ? -9.955 -20.143 27.595 1.00 4.85 136 THR A N 1
ATOM 1048 C CA . THR A 1 136 ? -10.796 -19.009 27.999 1.00 4.89 136 THR A CA 1
ATOM 1049 C C . THR A 1 136 ? -9.848 -17.923 28.472 1.00 4.63 136 THR A C 1
ATOM 1050 O O . THR A 1 136 ? -8.955 -18.198 29.289 1.00 4.70 136 THR A O 1
ATOM 1054 N N . PHE A 1 137 ? -9.966 -16.716 27.896 1.00 4.32 137 PHE A N 1
ATOM 1055 C CA . PHE A 1 137 ? -9.014 -15.659 28.167 1.00 4.18 137 PHE A CA 1
ATOM 1056 C C . PHE A 1 137 ? -9.668 -14.308 27.905 1.00 4.20 137 PHE A C 1
ATOM 1057 O O . PHE A 1 137 ? -10.638 -14.205 27.124 1.00 4.19 137 PHE A O 1
ATOM 1065 N N . TYR A 1 138 ? -9.103 -13.258 28.532 1.00 4.18 138 TYR A N 1
ATOM 1066 C CA . TYR A 1 138 ? -9.538 -11.913 28.286 1.00 4.19 138 TYR A CA 1
ATOM 1067 C C . TYR A 1 138 ? -8.802 -11.335 27.077 1.00 3.87 138 TYR A C 1
ATOM 1068 O O . TYR A 1 138 ? -7.677 -11.735 26.759 1.00 3.65 138 TYR A O 1
ATOM 1077 N N . GLN A 1 139 ? -9.482 -10.373 26.452 1.00 3.59 139 GLN A N 1
ATOM 1078 C CA . GLN A 1 139 ? -8.925 -9.484 25.450 1.00 3.49 139 GLN A CA 1
ATOM 1079 C C . GLN A 1 139 ? -8.903 -8.079 26.035 1.00 3.34 139 GLN A C 1
ATOM 1080 O O . GLN A 1 139 ? -9.937 -7.593 26.577 1.00 3.32 139 GLN A O 1
ATOM 1086 N N . TYR A 1 140 ? -7.731 -7.435 25.957 1.00 3.17 140 TYR A N 1
ATOM 1087 C CA . TYR A 1 140 ? -7.581 -6.044 26.393 1.00 3.06 140 TYR A CA 1
ATOM 1088 C C . TYR A 1 140 ? -7.492 -5.140 25.161 1.00 3.03 140 TYR A C 1
ATOM 1089 O O . TYR A 1 140 ? -6.794 -5.497 24.212 1.00 3.00 140 TYR A O 1
ATOM 1098 N N . TRP A 1 141 ? -8.192 -3.998 25.204 1.00 2.88 141 TRP A N 1
ATOM 1099 C CA . TRP A 1 141 ? -8.247 -3.047 24.084 1.00 2.99 141 TRP A CA 1
ATOM 1100 C C . TRP A 1 141 ? -7.966 -1.630 24.551 1.00 3.00 141 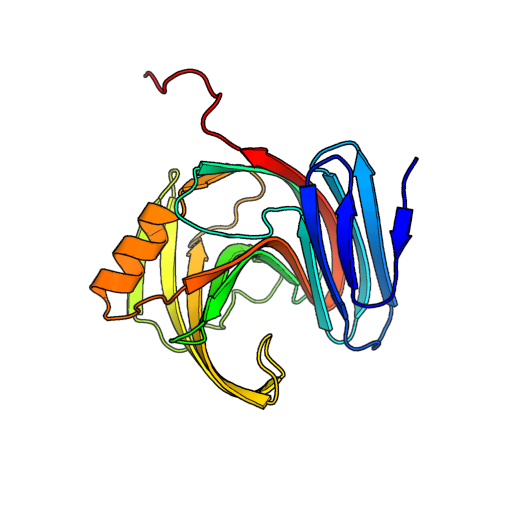TRP A C 1
ATOM 1101 O O . TRP A 1 141 ? -8.560 -1.217 25.534 1.00 3.12 141 TRP A O 1
ATOM 1112 N N . SER A 1 142 ? -7.122 -0.917 23.786 1.00 2.98 142 SER A N 1
ATOM 1113 C CA . SER A 1 142 ? -7.119 0.512 23.728 1.00 3.00 142 SER A CA 1
ATOM 1114 C C . SER A 1 142 ? -7.582 0.856 22.319 1.00 3.04 142 SER A C 1
ATOM 1115 O O . SER A 1 142 ? -7.011 0.331 21.394 1.00 2.88 142 SER A O 1
ATOM 1118 N N . VAL A 1 143 ? -8.569 1.739 22.169 1.00 3.12 143 VAL A N 1
ATOM 1119 C CA . VAL A 1 143 ? -9.038 2.105 20.844 1.00 3.22 143 VAL A CA 1
ATOM 1120 C C . VAL A 1 143 ? -9.044 3.627 20.751 1.00 3.43 143 VAL A C 1
ATOM 1121 O O . VAL A 1 143 ? -9.654 4.292 21.578 1.00 3.19 143 VAL A O 1
ATOM 1125 N N . ARG A 1 144 ? -8.334 4.156 19.753 1.00 3.76 144 ARG A N 1
ATOM 1126 C CA . ARG A 1 144 ? -8.215 5.597 19.629 1.00 4.36 144 ARG A CA 1
ATOM 1127 C C . ARG A 1 144 ? -9.617 6.201 19.445 1.00 4.48 144 ARG A C 1
ATOM 1128 O O . ARG A 1 144 ? -10.469 5.612 18.781 1.00 4.34 144 ARG A O 1
ATOM 1136 N N . GLN A 1 145 ? -9.869 7.366 20.061 1.00 4.78 145 GLN A N 1
ATOM 1137 C CA . GLN A 1 145 ? -11.191 7.986 20.006 1.00 5.23 145 GLN A CA 1
ATOM 1138 C C . GLN A 1 145 ? -11.469 8.486 18.581 1.00 6.08 145 GLN A C 1
ATOM 1139 O O . GLN A 1 145 ? -12.626 8.390 18.116 1.00 6.71 145 GLN A O 1
ATOM 1145 N N . GLN A 1 146 ? -10.417 8.977 17.920 1.00 6.71 146 GLN A N 1
ATOM 1146 C CA . GLN A 1 146 ? -10.437 9.362 16.488 1.00 7.55 146 GLN A CA 1
ATOM 1147 C C . GLN A 1 146 ? -9.372 8.578 15.728 1.00 6.92 146 GLN A C 1
ATOM 1148 O O . GLN A 1 146 ? -8.273 8.304 16.240 1.00 7.00 146 GLN A O 1
ATOM 1154 N N . LYS A 1 147 ? -9.707 8.226 14.493 1.00 6.18 147 LYS A N 1
ATOM 1155 C CA . LYS A 1 147 ? -8.812 7.434 13.667 1.00 5.89 147 LYS A CA 1
ATOM 1156 C C . LYS A 1 147 ? -7.484 8.150 13.428 1.00 5.52 147 LYS A C 1
ATOM 1157 O O . LYS A 1 147 ? -7.442 9.373 13.214 1.00 5.39 147 LYS A O 1
ATOM 1163 N N . ARG A 1 148 ? -6.424 7.342 13.381 1.00 5.44 148 ARG A N 1
ATOM 1164 C CA . ARG A 1 148 ? -5.075 7.741 12.999 1.00 5.54 148 ARG A CA 1
ATOM 1165 C C . ARG A 1 148 ? -4.427 6.620 12.197 1.00 5.16 148 ARG A C 1
ATOM 1166 O O . ARG A 1 148 ? -4.564 5.477 12.555 1.00 4.64 148 ARG A O 1
ATOM 1174 N N . VAL A 1 149 ? -3.731 6.974 11.108 1.00 4.84 149 VAL A N 1
ATOM 1175 C CA . VAL A 1 149 ? -2.930 5.992 10.390 1.00 4.86 149 VAL A CA 1
ATOM 1176 C C . VAL A 1 149 ? -1.504 6.553 10.325 1.00 4.76 149 VAL A C 1
ATOM 1177 O O . VAL A 1 149 ? -1.187 7.426 9.483 1.00 4.87 149 VAL A O 1
ATOM 1181 N N . GLY A 1 150 ? -0.660 6.005 11.205 1.00 4.59 150 GLY A N 1
ATOM 1182 C CA . GLY A 1 150 ? 0.763 6.307 11.324 1.00 4.48 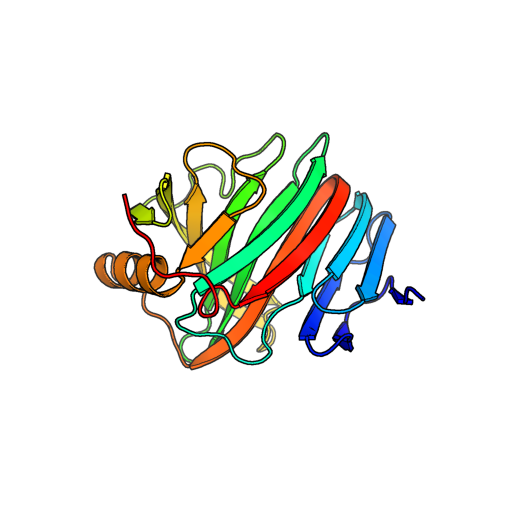150 GLY A CA 1
ATOM 1183 C C . GLY A 1 150 ? 1.019 7.111 12.587 1.00 4.43 150 GLY A C 1
ATOM 1184 O O . GLY A 1 150 ? 0.293 8.085 12.922 1.00 4.68 150 GLY A O 1
ATOM 1185 N N . GLY A 1 151 ? 2.038 6.697 13.323 1.00 4.22 151 GLY A N 1
ATOM 1186 C CA . GLY A 1 151 ? 2.441 7.378 14.508 1.00 4.20 151 GLY A CA 1
ATOM 1187 C C . GLY A 1 151 ? 3.258 6.464 15.395 1.00 4.04 151 GLY A C 1
ATOM 1188 O O . GLY A 1 151 ? 3.641 5.364 14.991 1.00 4.34 151 GLY A O 1
ATOM 1189 N N . THR A 1 152 ? 3.510 6.928 16.617 1.00 3.85 152 THR A N 1
ATOM 1190 C CA . THR A 1 152 ? 4.135 6.120 17.673 1.00 3.74 152 THR A CA 1
ATOM 1191 C C . THR A 1 152 ? 3.052 5.550 18.582 1.00 3.61 152 THR A C 1
ATOM 1192 O O . THR A 1 152 ? 2.028 6.181 18.828 1.00 3.42 152 THR A O 1
ATOM 1196 N N . ILE A 1 153 ? 3.278 4.303 19.010 1.00 3.45 153 ILE A N 1
ATOM 1197 C CA . ILE A 1 153 ? 2.508 3.665 20.046 1.00 3.40 153 ILE A CA 1
ATOM 1198 C C . ILE A 1 153 ? 3.492 3.283 21.158 1.00 3.55 153 ILE A C 1
ATOM 1199 O O . ILE A 1 153 ? 4.311 2.392 20.986 1.00 3.43 153 ILE A O 1
ATOM 1204 N N . THR A 1 154 ? 3.399 3.989 22.283 1.00 3.55 154 THR A N 1
ATOM 1205 C CA . THR A 1 154 ? 4.238 3.794 23.447 1.00 3.67 154 THR A CA 1
ATOM 1206 C C . THR A 1 154 ? 3.523 2.766 24.342 1.00 3.66 154 THR A C 1
ATOM 1207 O O . THR A 1 154 ? 2.602 3.097 25.116 1.00 3.72 154 THR A O 1
ATOM 1211 N N . THR A 1 155 ? 3.916 1.496 24.215 1.00 3.61 155 THR A N 1
ATOM 1212 C CA . THR A 1 155 ? 3.076 0.409 24.707 1.00 3.62 155 THR A CA 1
ATOM 1213 C C . THR A 1 155 ? 2.916 0.486 26.228 1.00 3.62 155 THR A C 1
ATOM 1214 O O . THR A 1 155 ? 1.861 0.149 26.763 1.00 3.35 155 THR A O 1
ATOM 1218 N N . GLY A 1 156 ? 3.969 0.938 26.918 1.00 3.66 156 GLY A N 1
ATOM 1219 C CA . GLY A 1 156 ? 3.948 1.026 28.369 1.00 3.79 156 GLY A CA 1
ATOM 1220 C C . GLY A 1 156 ? 2.823 1.899 28.889 1.00 3.83 156 GLY A C 1
ATOM 1221 O O . GLY A 1 156 ? 2.277 1.636 29.966 1.00 3.80 156 GLY A O 1
ATOM 1222 N N . ASN A 1 157 ? 2.500 2.985 28.167 1.00 4.04 157 ASN A N 1
ATOM 1223 C CA . ASN A 1 157 ? 1.418 3.861 28.582 1.00 4.11 157 ASN A CA 1
ATOM 1224 C C . ASN A 1 157 ? 0.093 3.090 28.605 1.00 3.73 157 ASN A C 1
ATOM 1225 O O . ASN A 1 157 ? -0.746 3.278 29.524 1.00 3.60 157 ASN A O 1
ATOM 1230 N N . HIS A 1 158 ? -0.119 2.237 27.590 1.00 3.55 158 HIS A N 1
ATOM 1231 C CA . HIS A 1 158 ? -1.336 1.405 27.520 1.00 3.29 158 HIS A CA 1
ATOM 1232 C C . HIS A 1 158 ? -1.322 0.334 28.628 1.00 3.22 158 HIS A C 1
ATOM 1233 O O . HIS A 1 158 ? -2.280 0.149 29.337 1.00 3.02 158 HIS A O 1
ATOM 1240 N N . PHE A 1 159 ? -0.210 -0.374 28.757 1.00 3.17 159 PHE A N 1
ATOM 1241 C CA . PHE A 1 159 ? -0.102 -1.419 29.762 1.00 3.25 159 PHE A CA 1
ATOM 1242 C C . PHE A 1 159 ? -0.378 -0.835 31.155 1.00 3.27 159 PHE A C 1
ATOM 1243 O O . PHE A 1 159 ? -1.101 -1.440 31.971 1.00 3.33 159 PHE A O 1
ATOM 1251 N N . ASP A 1 160 ? 0.151 0.352 31.426 1.00 3.35 160 ASP A N 1
ATOM 1252 C CA . ASP A 1 160 ? 0.032 0.936 32.739 1.00 3.49 160 ASP A CA 1
ATOM 1253 C C . ASP A 1 160 ? -1.426 1.340 32.995 1.00 3.41 160 ASP A C 1
ATOM 1254 O O . ASP A 1 160 ? -1.947 1.152 34.072 1.00 3.29 160 ASP A O 1
ATOM 1259 N N . ALA A 1 161 ? -2.095 1.890 31.981 1.00 3.25 161 ALA A N 1
ATOM 1260 C CA . ALA A 1 161 ? -3.535 2.234 32.126 1.00 3.25 161 ALA A CA 1
ATOM 1261 C C . ALA A 1 161 ? -4.352 0.959 32.361 1.00 3.09 161 ALA A C 1
ATOM 1262 O O . ALA A 1 161 ? -5.227 0.913 33.233 1.00 2.97 161 ALA A O 1
ATOM 1264 N N . TRP A 1 162 ? -4.087 -0.067 31.551 1.00 2.96 162 TRP A N 1
ATOM 1265 C CA . TRP A 1 162 ? -4.756 -1.349 31.708 1.00 2.91 162 TRP A CA 1
ATOM 1266 C C . TRP A 1 162 ? -4.599 -1.815 33.167 1.00 2.99 162 TRP A C 1
ATOM 1267 O O . TRP A 1 162 ? -5.582 -2.239 33.821 1.00 2.87 162 TRP A O 1
ATOM 1278 N N . ALA A 1 163 ? -3.363 -1.756 33.677 1.00 3.10 163 ALA A N 1
ATOM 1279 C CA . ALA A 1 163 ? -3.063 -2.245 35.036 1.00 3.25 163 ALA A CA 1
ATOM 1280 C C . ALA A 1 163 ? -3.872 -1.449 36.064 1.00 3.39 163 ALA A C 1
ATOM 1281 O O . ALA A 1 163 ? -4.315 -1.993 37.054 1.00 3.43 163 ALA A O 1
ATOM 1283 N N . SER A 1 164 ? -4.061 -0.157 35.820 1.00 3.62 164 SER A N 1
ATOM 1284 C CA . SER A 1 164 ? -4.809 0.712 36.728 1.00 3.96 164 SER A CA 1
ATOM 1285 C C . SER A 1 164 ? -6.282 0.290 36.818 1.00 4.10 164 SER A C 1
ATOM 1286 O O . SER A 1 164 ? -6.908 0.512 37.868 1.00 4.06 164 SER A O 1
ATOM 1289 N N . TYR A 1 165 ? -6.781 -0.396 35.778 1.00 4.32 165 TYR A N 1
ATOM 1290 C CA . TYR A 1 165 ? -8.157 -0.890 35.714 1.00 4.64 165 TYR A CA 1
ATOM 1291 C C . TYR A 1 165 ? -8.252 -2.378 36.065 1.00 4.77 165 TYR A C 1
ATOM 1292 O O . TYR A 1 165 ? -9.302 -2.996 35.831 1.00 5.17 165 TYR A O 1
ATOM 1301 N N . GLY A 1 166 ? -7.194 -2.943 36.651 1.00 5.05 166 GLY A N 1
ATOM 1302 C CA . GLY A 1 166 ? -7.178 -4.360 37.052 1.00 5.19 166 GLY A CA 1
ATOM 1303 C C . GLY A 1 166 ? -7.008 -5.316 35.872 1.00 5.32 166 GLY A C 1
ATOM 1304 O O . GLY A 1 166 ? -7.391 -6.509 35.981 1.00 5.46 166 GLY A O 1
ATOM 1305 N N . MET A 1 167 ? -6.484 -4.796 34.748 1.00 5.08 167 MET A N 1
ATOM 1306 C CA . MET A 1 167 ? -6.201 -5.578 33.519 1.00 5.20 167 MET A CA 1
ATOM 1307 C C . MET A 1 167 ? -4.696 -5.825 33.471 1.00 5.42 167 MET A C 1
ATOM 1308 O O . MET A 1 167 ? -3.951 -5.018 32.917 1.00 5.35 167 MET A O 1
ATOM 1313 N N . ASN A 1 168 ? -4.278 -6.956 34.059 1.00 5.82 168 ASN A N 1
ATOM 1314 C CA . ASN A 1 168 ? -2.883 -7.278 34.258 1.00 6.31 168 ASN A CA 1
ATOM 1315 C C . ASN A 1 168 ? -2.411 -8.222 33.145 1.00 6.03 168 ASN A C 1
ATOM 1316 O O . ASN A 1 168 ? -3.193 -9.024 32.628 1.00 5.57 168 ASN A O 1
ATOM 1321 N N . LEU A 1 169 ? -1.130 -8.110 32.807 1.00 5.83 169 LEU A N 1
ATOM 1322 C CA . LEU A 1 169 ? -0.515 -8.860 31.726 1.00 5.93 169 LEU A CA 1
ATOM 1323 C C . LEU A 1 169 ? 0.414 -9.931 32.303 1.00 6.03 169 LEU A C 1
ATOM 1324 O O . LEU A 1 169 ? 0.953 -9.788 33.425 1.00 6.13 169 LEU A O 1
ATOM 1329 N N . GLY A 1 170 ? 0.603 -10.982 31.509 1.00 5.76 170 GLY A N 1
ATOM 1330 C CA . GLY A 1 170 ? 1.562 -12.064 31.799 1.00 6.04 170 GLY A CA 1
ATOM 1331 C C . GLY A 1 170 ? 2.878 -11.894 31.061 1.00 5.85 170 GLY A C 1
ATOM 1332 O O . GLY A 1 170 ? 3.346 -10.749 30.833 1.00 5.76 170 GLY A O 1
ATOM 1333 N N . THR A 1 171 ? 3.530 -13.032 30.800 1.00 6.28 171 THR A N 1
ATOM 1334 C CA . THR A 1 171 ? 4.786 -13.102 30.096 1.00 6.52 171 THR A CA 1
ATOM 1335 C C . THR A 1 171 ? 4.529 -12.799 28.614 1.00 6.23 171 THR A C 1
ATOM 1336 O O . THR A 1 171 ? 3.679 -13.435 28.010 1.00 5.42 171 THR A O 1
ATOM 1340 N N . HIS A 1 172 ? 5.278 -11.842 28.047 1.00 6.31 172 HIS A N 1
ATOM 1341 C CA . HIS A 1 172 ? 5.038 -11.415 26.672 1.00 6.70 172 HIS A CA 1
ATOM 1342 C C . HIS A 1 172 ? 5.376 -12.507 25.654 1.00 6.60 172 HIS A C 1
ATOM 1343 O O . HIS A 1 172 ? 6.426 -13.181 25.701 1.00 6.78 172 HIS A O 1
ATOM 1350 N N . ASN A 1 173 ? 4.421 -12.727 24.752 1.00 6.30 173 ASN A N 1
ATOM 1351 C CA . ASN A 1 173 ? 4.619 -13.448 23.508 1.00 6.11 173 ASN A CA 1
ATOM 1352 C C . ASN A 1 173 ? 4.736 -12.388 22.408 1.00 5.63 173 ASN A C 1
ATOM 1353 O O . ASN A 1 173 ? 5.239 -11.300 22.694 1.00 5.07 173 ASN A O 1
ATOM 1358 N N . TYR A 1 174 ? 4.263 -12.661 21.181 1.00 5.09 174 TYR A N 1
ATOM 1359 C CA . TYR A 1 174 ? 4.577 -11.734 20.082 1.00 4.84 174 TYR A CA 1
ATOM 1360 C C . TYR A 1 174 ? 3.743 -10.453 20.178 1.00 4.49 174 TYR A C 1
ATOM 1361 O O . TYR A 1 174 ? 2.754 -10.355 20.914 1.00 4.49 174 TYR A O 1
ATOM 1370 N N . MET A 1 175 ? 4.184 -9.449 19.409 1.00 4.08 175 MET A N 1
ATOM 1371 C CA . MET A 1 175 ? 3.579 -8.128 19.357 1.00 3.86 175 MET A CA 1
ATOM 1372 C C . MET A 1 175 ? 3.869 -7.551 17.973 1.00 3.38 175 MET A C 1
ATOM 1373 O O . MET A 1 175 ? 5.024 -7.351 17.656 1.00 3.27 175 MET A O 1
ATOM 1378 N N . VAL A 1 176 ? 2.843 -7.376 17.135 1.00 2.99 176 VAL A N 1
ATOM 1379 C CA . VAL A 1 176 ? 3.032 -6.979 15.745 1.00 2.76 176 VAL A CA 1
ATOM 1380 C C . VAL A 1 176 ? 2.093 -5.814 15.429 1.00 2.58 176 VAL A C 1
ATOM 1381 O O . VAL A 1 176 ? 1.035 -5.688 16.018 1.00 2.53 176 VAL A O 1
ATOM 1385 N N . MET A 1 177 ? 2.499 -4.976 14.475 1.00 2.47 177 MET A N 1
ATOM 1386 C CA . MET A 1 177 ? 1.640 -3.941 13.991 1.00 2.46 177 MET A CA 1
ATOM 1387 C C . MET A 1 177 ? 0.775 -4.563 12.891 1.00 2.41 177 MET A C 1
ATOM 1388 O O . MET A 1 177 ? 1.208 -4.747 11.735 1.00 2.37 177 MET A O 1
ATOM 1393 N N . ALA A 1 178 ? -0.466 -4.873 13.260 1.00 2.38 178 ALA A N 1
ATOM 1394 C CA . ALA A 1 178 ? -1.289 -5.734 12.477 1.00 2.33 178 ALA A CA 1
ATOM 1395 C C . ALA A 1 178 ? -2.383 -4.975 11.723 1.00 2.33 178 ALA A C 1
ATOM 1396 O O . ALA A 1 178 ? -2.900 -3.924 12.154 1.00 2.29 178 ALA A O 1
ATOM 1398 N N . THR A 1 179 ? -2.739 -5.573 10.585 1.00 2.34 179 THR A N 1
ATOM 1399 C CA . THR A 1 179 ? -3.993 -5.323 9.881 1.00 2.34 179 THR A CA 1
ATOM 1400 C C . THR A 1 179 ? -4.929 -6.506 10.142 1.00 2.33 179 THR A C 1
ATOM 1401 O O . THR A 1 179 ? -4.476 -7.649 10.237 1.00 2.30 179 THR A O 1
ATOM 1405 N N . GLU A 1 180 ? -6.233 -6.225 10.240 1.00 2.37 180 GLU A N 1
ATOM 1406 C CA . GLU A 1 180 ? -7.246 -7.256 10.548 1.00 2.42 180 GLU A CA 1
ATOM 1407 C C . GLU A 1 180 ? -8.441 -6.988 9.632 1.00 2.50 180 GLU A C 1
ATOM 1408 O O . GLU A 1 180 ? -8.764 -5.818 9.379 1.00 2.49 180 GLU A O 1
ATOM 1414 N N . GLY A 1 181 ? -9.064 -8.061 9.150 1.00 2.60 181 GLY A N 1
ATOM 1415 C CA . GLY A 1 181 ? -10.335 -7.952 8.419 1.00 2.79 181 GLY A CA 1
ATOM 1416 C C . GLY A 1 181 ? -11.322 -9.001 8.867 1.00 2.92 181 GLY A C 1
ATOM 1417 O O . GLY A 1 181 ? -10.942 -10.087 9.267 1.00 3.13 181 GLY A O 1
ATOM 1418 N N . PHE A 1 182 ? -12.596 -8.635 8.820 1.00 3.11 182 PHE A N 1
ATOM 1419 C CA . PHE A 1 182 ? -13.719 -9.531 9.134 1.00 3.27 182 PHE A CA 1
ATOM 1420 C C . PHE A 1 182 ? -14.893 -9.256 8.180 1.00 3.18 182 PHE A C 1
ATOM 1421 O O . PHE A 1 182 ? -15.532 -8.197 8.259 1.00 3.09 182 PHE A O 1
ATOM 1429 N N . GLN A 1 183 ? -15.148 -10.199 7.280 1.00 3.12 183 GLN A N 1
ATOM 1430 C CA . GLN A 1 183 ? -16.244 -10.133 6.314 1.00 3.16 183 GLN A CA 1
ATOM 1431 C C . GLN A 1 183 ? -16.200 -8.788 5.593 1.00 3.06 183 GLN A C 1
ATOM 1432 O O . GLN A 1 183 ? -17.199 -8.078 5.531 1.00 3.16 183 GLN A O 1
ATOM 1438 N N . SER A 1 184 ? -15.011 -8.467 5.081 1.00 2.91 184 SER A N 1
ATOM 1439 C CA . SER A 1 184 ? -14.721 -7.140 4.558 1.00 2.92 184 SER A CA 1
ATOM 1440 C C . SER A 1 184 ? -13.665 -7.233 3.451 1.00 2.86 184 SER A C 1
ATOM 1441 O O . SER A 1 184 ? -13.113 -8.316 3.183 1.00 2.92 184 SER A O 1
ATOM 1444 N N . SER A 1 185 ? -13.395 -6.067 2.845 1.00 2.82 185 SER A N 1
ATOM 1445 C CA . SER A 1 185 ? -12.432 -5.926 1.774 1.00 2.80 185 SER A CA 1
ATOM 1446 C C . SER A 1 185 ? -11.562 -4.709 2.072 1.00 2.78 185 SER A C 1
ATOM 1447 O O . SER A 1 185 ? -12.061 -3.768 2.687 1.00 2.85 185 SER A O 1
ATOM 1450 N N . GLY A 1 186 ? -10.308 -4.723 1.622 1.00 2.71 186 GLY A N 1
ATOM 1451 C CA . GLY A 1 186 ? -9.443 -3.582 1.850 1.00 2.68 186 GLY A CA 1
ATOM 1452 C C . GLY A 1 186 ? -7.995 -3.854 1.487 1.00 2.71 186 GLY A C 1
ATOM 1453 O O . GLY A 1 186 ? -7.692 -4.831 0.811 1.00 2.70 186 GLY A O 1
ATOM 1454 N N . SER A 1 187 ? -7.133 -2.912 1.878 1.00 2.69 187 SER A N 1
ATOM 1455 C CA . SER A 1 187 ? -5.721 -3.042 1.635 1.00 2.77 187 SER A CA 1
ATOM 1456 C C . SER A 1 187 ? -4.964 -2.319 2.742 1.00 2.82 187 SER A C 1
ATOM 1457 O O . SER A 1 187 ? -5.486 -1.382 3.403 1.00 2.79 187 SER A O 1
ATOM 1460 N N . SER A 1 188 ? -3.702 -2.721 2.926 1.00 2.95 188 SER A N 1
ATOM 1461 C CA . SER A 1 188 ? -2.814 -1.939 3.770 1.00 3.08 188 SER A CA 1
ATOM 1462 C C . SER A 1 188 ? -1.371 -2.040 3.283 1.00 3.27 188 SER A C 1
ATOM 1463 O O . SER A 1 188 ? -1.003 -2.941 2.523 1.00 3.17 188 SER A O 1
ATOM 1466 N N . ASP A 1 189 ? -0.590 -1.079 3.777 1.00 3.60 189 ASP A N 1
ATOM 1467 C CA . ASP A 1 189 ? 0.827 -0.960 3.498 1.00 3.89 189 ASP A CA 1
ATOM 1468 C C . ASP A 1 189 ? 1.451 -0.310 4.729 1.00 3.85 189 ASP A C 1
ATOM 1469 O O . ASP A 1 189 ? 1.289 0.878 4.931 1.00 3.99 189 ASP A O 1
ATOM 1474 N N . ILE A 1 190 ? 2.120 -1.114 5.546 1.00 3.67 190 ILE A N 1
ATOM 1475 C CA . ILE A 1 190 ? 2.529 -0.709 6.872 1.00 3.66 190 ILE A CA 1
ATOM 1476 C C . ILE A 1 190 ? 4.012 -1.027 7.036 1.00 3.82 190 ILE A C 1
ATOM 1477 O O . ILE A 1 190 ? 4.428 -2.156 6.814 1.00 3.47 190 ILE A O 1
ATOM 1482 N N . THR A 1 191 ? 4.763 -0.028 7.494 1.00 4.09 191 THR A N 1
ATOM 1483 C CA . THR A 1 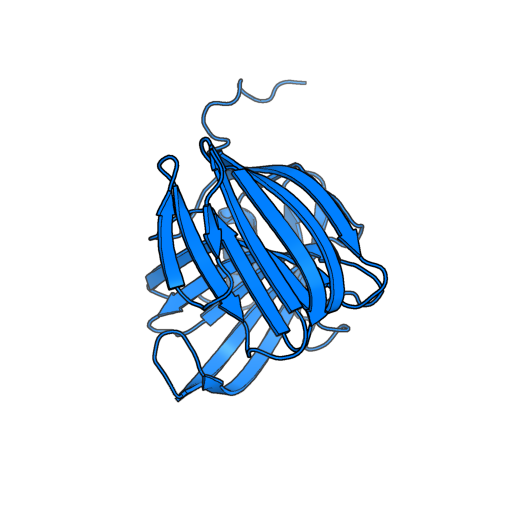191 ? 6.166 -0.222 7.835 1.00 4.42 191 THR A CA 1
ATOM 1484 C C . THR A 1 191 ? 6.344 0.000 9.340 1.00 4.96 191 THR A C 1
ATOM 1485 O O . THR A 1 191 ? 6.075 1.096 9.831 1.00 4.73 191 THR A O 1
ATOM 1489 N N . VAL A 1 192 ? 6.872 -1.008 10.033 1.00 5.70 192 VAL A N 1
ATOM 1490 C CA . VAL A 1 192 ? 7.121 -0.921 11.458 1.00 6.73 192 VAL A CA 1
ATOM 1491 C C . VAL A 1 192 ? 8.594 -0.558 11.687 1.00 7.46 192 VAL A C 1
ATOM 1492 O O . VAL A 1 192 ? 9.462 -0.880 10.869 1.00 6.99 192 VAL A O 1
ATOM 1496 N N . SER A 1 193 ? 8.837 0.152 12.794 1.00 8.22 193 SER A N 1
ATOM 1497 C CA . SER A 1 193 ? 10.200 0.480 13.262 1.00 9.64 193 SER A CA 1
ATOM 1498 C C . SER A 1 193 ? 10.202 0.628 14.795 1.00 10.33 193 SER A C 1
ATOM 1499 O O . SER A 1 193 ? 9.142 0.681 15.438 1.00 7.95 193 SER A O 1
ATOM 1502 N N . ASP A 1 194 ? 11.403 0.676 15.395 1.00 11.31 194 ASP A N 1
ATOM 1503 C CA . ASP A 1 194 ? 11.465 1.077 16.789 1.00 13.03 194 ASP A CA 1
ATOM 1504 C C . ASP A 1 194 ? 11.633 2.594 16.769 1.00 14.03 194 ASP A C 1
ATOM 1505 O O . ASP A 1 194 ? 12.375 3.108 15.938 1.00 13.11 194 ASP A O 1
ATOM 1510 N N . GLY A 1 195 ? 10.869 3.278 17.631 1.00 15.27 195 GLY A N 1
ATOM 1511 C CA . GLY A 1 195 ? 10.814 4.730 17.686 1.00 17.01 195 GLY A CA 1
ATOM 1512 C C . GLY A 1 195 ? 11.865 5.349 18.608 1.00 19.14 195 GLY A C 1
ATOM 1513 O O . GLY A 1 195 ? 12.027 6.579 18.641 1.00 17.81 195 GLY A O 1
ATOM 1514 N N . GLY A 1 196 ? 12.622 4.513 19.331 1.00 19.63 196 GLY A N 1
ATOM 1515 C CA . GLY A 1 196 ? 13.612 5.014 20.284 1.00 21.31 196 GLY A CA 1
ATOM 1516 C C . GLY A 1 196 ? 14.799 5.743 19.652 1.00 21.52 196 GLY A C 1
ATOM 1517 O O . GLY A 1 196 ? 15.486 6.469 20.369 1.00 24.01 196 GLY A O 1
ATOM 1518 N N . SER A 1 197 ? 15.081 5.525 18.352 1.00 20.34 197 SER A N 1
ATOM 1519 C CA . SER A 1 197 ? 16.226 6.182 17.646 1.00 20.11 197 SER A CA 1
ATOM 1520 C C . SER A 1 197 ? 15.875 7.595 17.142 1.00 18.12 197 SER A C 1
ATOM 1521 O O . SER A 1 197 ? 16.714 8.251 16.515 1.00 21.18 197 SER A O 1
ATOM 1523 N N . SER A 1 198 ? 14.640 8.056 17.386 1.00 15.95 198 SER A N 1
ATOM 1524 C CA . SER A 1 198 ? 14.204 9.386 16.980 1.00 13.58 198 SER A CA 1
ATOM 1525 C C . SER A 1 198 ? 15.064 10.447 17.675 1.00 12.29 198 SER A C 1
ATOM 1526 O O . SER A 1 198 ? 15.589 10.179 18.745 1.00 12.67 198 SER A O 1
ATOM 1528 N N . SER A 1 199 ? 15.150 11.658 17.100 1.00 10.25 199 SER A N 1
ATOM 1529 C CA . SER A 1 199 ? 15.640 12.833 17.848 1.00 9.12 199 SER A CA 1
ATOM 1530 C C . SER A 1 199 ? 14.787 12.995 19.114 1.00 8.37 199 SER A C 1
ATOM 1531 O O . SER A 1 199 ? 13.617 12.570 19.157 1.00 7.23 199 SER A O 1
ATOM 1533 N N . LEU A 1 200 ? 15.389 13.591 20.154 1.00 7.73 200 LEU A N 1
ATOM 1534 C CA . LEU A 1 200 ? 14.642 13.863 21.363 1.00 7.81 200 LEU A CA 1
ATOM 1535 C C . LEU A 1 200 ? 13.525 14.850 21.036 1.00 7.19 200 LEU A C 1
ATOM 1536 O O . LEU A 1 200 ? 13.748 15.811 20.296 1.00 6.39 200 LEU A O 1
ATOM 1541 N N . GLU A 1 201 ? 12.331 14.590 21.574 1.00 6.60 201 GLU A N 1
ATOM 1542 C CA . GLU A 1 201 ? 11.246 15.539 21.402 1.00 6.46 201 GLU A CA 1
ATOM 1543 C C . GLU A 1 201 ? 11.644 16.900 21.989 1.00 6.42 201 GLU A C 1
ATOM 1544 O O . GLU A 1 201 ? 12.208 17.014 23.091 1.00 6.45 201 GLU A O 1
ATOM 1550 N N . HIS A 1 202 ? 11.283 17.950 21.260 1.00 6.10 202 HIS A N 1
ATOM 1551 C CA . HIS A 1 202 ? 11.566 19.275 21.687 1.00 5.98 202 HIS A CA 1
ATOM 1552 C C . HIS A 1 202 ? 10.576 20.231 21.031 1.00 5.88 202 HIS A C 1
ATOM 1553 O O . HIS A 1 202 ? 10.309 20.131 19.833 1.00 6.12 202 HIS A O 1
ATOM 1560 N N . HIS A 1 203 ? 10.053 21.158 21.831 1.00 5.35 203 HIS A N 1
ATOM 1561 C CA . HIS A 1 203 ? 9.082 22.156 21.356 1.00 5.63 203 HIS A CA 1
ATOM 1562 C C . HIS A 1 203 ? 9.401 23.516 21.997 1.00 5.66 203 HIS A C 1
ATOM 1563 O O . HIS A 1 203 ? 8.824 24.508 21.444 1.00 5.50 203 HIS A O 1
#